Protein AF-A0A929B5P5-F1 (afdb_monomer_lite)

pLDDT: mean 80.76, std 14.56, range [34.12, 96.75]

Secondary structure (DSSP, 8-state):
----EE--SSSEEEEEES--SEEEES-EEEE-TT-EEEEEE--TT-EEE-HHHHHTTSSTT-EEE-----EEEES-EEEE-STT--SEEE-SS-HHHHHHHHHHTEEEES-EEE-SSS--EESSSSTTSEE-HHHHHHHH--BS-EE----EEEGGGTEEEEPTT-TTGGGGGGS---B--HHHHHHHHHHHHHHHHHHHHHT---

Radius of gyration: 18.6 Å; chains: 1; bounding box: 49×48×46 Å

Structure (mmCIF, N/CA/C/O backbone):
data_AF-A0A929B5P5-F1
#
_entry.id   AF-A0A929B5P5-F1
#
loop_
_atom_site.group_PDB
_atom_site.id
_atom_site.type_symbol
_atom_site.label_atom_id
_atom_site.label_alt_id
_atom_site.label_comp_id
_atom_site.label_asym_id
_atom_site.label_entity_id
_atom_site.label_seq_id
_atom_site.pdbx_PDB_ins_code
_atom_site.Cartn_x
_atom_site.Cartn_y
_atom_site.Cartn_z
_atom_site.occupancy
_atom_site.B_iso_or_equiv
_atom_site.auth_seq_id
_atom_site.auth_comp_id
_atom_site.auth_asym_id
_atom_site.auth_atom_id
_atom_site.pdbx_PDB_model_num
ATOM 1 N N . MET A 1 1 ? -13.491 0.920 -16.012 1.00 34.12 1 MET A N 1
ATOM 2 C CA . MET A 1 1 ? -12.912 0.963 -14.650 1.00 34.12 1 MET A CA 1
ATOM 3 C C . MET A 1 1 ? -11.745 1.950 -14.664 1.00 34.12 1 MET A C 1
ATOM 5 O O . MET A 1 1 ? -10.861 1.790 -15.501 1.00 34.12 1 MET A O 1
ATOM 9 N N . ARG A 1 2 ? -11.790 3.035 -13.875 1.00 36.53 2 ARG A N 1
ATOM 10 C CA . ARG A 1 2 ? -10.756 4.089 -13.899 1.00 36.53 2 ARG A CA 1
ATOM 11 C C . ARG A 1 2 ? -9.563 3.652 -13.046 1.00 36.53 2 ARG A C 1
ATOM 13 O O . ARG A 1 2 ? -9.705 3.405 -11.861 1.00 36.53 2 ARG A O 1
ATOM 20 N N . LYS A 1 3 ? -8.402 3.550 -13.683 1.00 44.72 3 LYS A N 1
ATOM 21 C CA . LYS A 1 3 ? -7.105 3.242 -13.075 1.00 44.72 3 LYS A CA 1
ATOM 22 C C . LYS A 1 3 ? -6.492 4.523 -12.499 1.00 44.72 3 LYS A C 1
ATOM 24 O O . LYS A 1 3 ? -6.315 5.472 -13.270 1.00 44.72 3 LYS A O 1
ATOM 29 N N . ALA A 1 4 ? -6.151 4.553 -11.213 1.00 49.25 4 ALA A N 1
ATOM 30 C CA . ALA A 1 4 ? -5.618 5.737 -10.531 1.00 49.25 4 ALA A CA 1
ATOM 31 C C . ALA A 1 4 ? -4.119 5.601 -10.203 1.00 49.25 4 ALA A C 1
ATOM 33 O O . ALA A 1 4 ? -3.590 4.497 -10.081 1.00 49.25 4 ALA A O 1
ATOM 34 N N . LEU A 1 5 ? -3.436 6.742 -10.110 1.00 51.97 5 LEU A N 1
ATOM 35 C CA . LEU A 1 5 ? -2.041 6.872 -9.689 1.00 51.97 5 LEU A CA 1
ATOM 36 C C . LEU A 1 5 ? -1.992 8.026 -8.685 1.00 51.97 5 LEU A C 1
ATOM 38 O O . LEU A 1 5 ? -2.507 9.102 -8.989 1.00 51.97 5 LEU A O 1
ATOM 42 N N . LEU A 1 6 ? -1.432 7.779 -7.503 1.00 55.47 6 LEU A N 1
ATOM 43 C CA . LEU A 1 6 ? -1.384 8.736 -6.398 1.00 55.47 6 LEU A CA 1
ATOM 44 C C . LEU A 1 6 ? 0.082 9.044 -6.091 1.00 55.47 6 LEU A C 1
ATOM 46 O O . LEU A 1 6 ? 0.851 8.134 -5.784 1.00 55.47 6 LEU A O 1
ATOM 50 N N . ALA A 1 7 ? 0.460 10.313 -6.221 1.00 49.12 7 ALA A N 1
ATOM 51 C CA . ALA A 1 7 ? 1.774 10.820 -5.852 1.00 49.12 7 ALA A CA 1
ATOM 52 C C . ALA A 1 7 ? 1.597 12.243 -5.304 1.00 49.12 7 ALA A C 1
ATOM 54 O O . ALA A 1 7 ? 1.013 13.093 -5.979 1.00 49.12 7 ALA A O 1
ATOM 55 N N . ASP A 1 8 ? 2.065 12.470 -4.080 1.00 46.03 8 ASP A N 1
ATOM 56 C CA . ASP A 1 8 ? 2.010 13.749 -3.365 1.00 46.03 8 ASP A CA 1
ATOM 57 C C . ASP A 1 8 ? 3.432 14.099 -2.885 1.00 46.03 8 ASP A C 1
ATOM 59 O O . ASP A 1 8 ? 4.260 13.210 -2.679 1.00 46.03 8 ASP A O 1
ATOM 63 N N . ASP A 1 9 ? 3.745 15.387 -2.753 1.00 48.31 9 ASP A N 1
ATOM 64 C CA . ASP A 1 9 ? 5.047 15.884 -2.283 1.00 48.31 9 ASP A CA 1
ATOM 65 C C . ASP A 1 9 ? 5.133 16.042 -0.758 1.00 48.31 9 ASP A C 1
ATOM 67 O O . ASP A 1 9 ? 6.192 16.372 -0.220 1.00 48.31 9 ASP A O 1
ATOM 71 N N . ARG A 1 10 ? 4.047 15.734 -0.049 1.00 55.12 10 ARG A N 1
ATOM 72 C CA . ARG A 1 10 ? 4.020 15.581 1.410 1.00 55.12 10 ARG A CA 1
ATOM 73 C C . ARG A 1 10 ? 4.825 14.354 1.837 1.00 55.12 10 ARG A C 1
ATOM 75 O O . ARG A 1 10 ? 5.022 13.447 1.041 1.00 55.12 10 ARG A O 1
ATOM 82 N N . GLU A 1 11 ? 5.200 14.273 3.120 1.00 64.38 11 GLU A N 1
ATOM 83 C CA . GLU A 1 11 ? 5.938 13.147 3.749 1.00 64.38 11 GLU A CA 1
ATOM 84 C C . GLU A 1 11 ? 5.397 11.724 3.438 1.00 64.38 11 GLU A C 1
ATOM 86 O O . GLU A 1 11 ? 6.033 10.723 3.774 1.00 64.38 11 GLU A O 1
ATOM 91 N N . VAL A 1 12 ? 4.218 11.610 2.815 1.00 70.44 12 VAL A N 1
ATOM 92 C CA . VAL A 1 12 ? 3.541 10.376 2.418 1.00 70.44 12 VAL A CA 1
ATOM 93 C C . VAL A 1 12 ? 2.789 10.534 1.094 1.00 70.44 12 VAL A C 1
ATOM 95 O O . VAL A 1 12 ? 2.191 11.574 0.836 1.00 70.44 12 VAL A O 1
ATOM 98 N N . ASN A 1 13 ? 2.738 9.462 0.297 1.00 82.62 13 ASN A N 1
ATOM 99 C CA . ASN A 1 13 ? 2.040 9.442 -0.997 1.00 82.62 13 ASN A CA 1
ATOM 100 C C . ASN A 1 13 ? 0.554 9.057 -0.899 1.00 82.62 13 ASN A C 1
ATOM 102 O O . ASN A 1 13 ? -0.266 9.560 -1.664 1.00 82.62 13 ASN A O 1
ATOM 106 N N . PHE A 1 14 ? 0.186 8.181 0.040 1.00 87.19 14 PHE A N 1
ATOM 107 C CA . PHE A 1 14 ? -1.206 7.862 0.356 1.00 87.19 14 PHE A CA 1
ATOM 108 C C . PHE A 1 14 ? -1.468 7.917 1.864 1.00 87.19 14 PHE A C 1
ATOM 110 O O . PHE A 1 14 ? -0.975 7.088 2.628 1.00 87.19 14 PHE A O 1
ATOM 117 N N . LEU A 1 15 ? -2.259 8.898 2.297 1.00 85.75 15 LEU A N 1
ATOM 118 C CA . LEU A 1 15 ? -2.603 9.115 3.699 1.00 85.75 15 LEU A CA 1
ATOM 119 C C . LEU A 1 15 ? -4.044 8.684 3.977 1.00 85.75 15 LEU A C 1
ATOM 121 O O . LEU A 1 15 ? -4.982 9.232 3.402 1.00 85.75 15 LEU A O 1
ATOM 125 N N . VAL A 1 16 ? -4.223 7.773 4.930 1.00 85.88 16 VAL A N 1
ATOM 126 C CA . VAL A 1 16 ? -5.535 7.402 5.466 1.00 85.88 16 VAL A CA 1
ATOM 127 C C . VAL A 1 16 ? -5.627 7.906 6.901 1.00 85.88 16 VAL A C 1
ATOM 129 O O . VAL A 1 16 ? -4.936 7.408 7.791 1.00 85.88 16 VAL A O 1
ATOM 132 N N . ASN A 1 17 ? -6.471 8.912 7.125 1.00 84.00 17 ASN A N 1
ATOM 133 C CA . ASN A 1 17 ? -6.587 9.609 8.404 1.00 84.00 17 ASN A CA 1
ATOM 134 C C . ASN A 1 17 ? -8.048 9.641 8.867 1.00 84.00 17 ASN A C 1
ATOM 136 O O . ASN A 1 17 ? -8.870 10.281 8.216 1.00 84.00 17 ASN A O 1
ATOM 140 N N . ASN A 1 18 ? -8.358 8.983 9.990 1.00 76.00 18 ASN A N 1
ATOM 141 C CA . ASN A 1 18 ? -9.716 8.906 10.569 1.00 76.00 18 ASN A CA 1
ATOM 142 C C . ASN A 1 18 ? -10.778 8.536 9.538 1.00 76.00 18 ASN A C 1
ATOM 144 O O . ASN A 1 18 ? -11.760 9.251 9.349 1.00 76.00 18 ASN A O 1
ATOM 148 N N . ALA A 1 19 ? -10.528 7.453 8.815 1.00 79.25 19 ALA A N 1
ATOM 149 C CA . ALA A 1 19 ? -11.378 7.041 7.720 1.00 79.25 19 ALA A CA 1
ATOM 150 C C . ALA A 1 19 ? -11.834 5.596 7.919 1.00 79.25 19 ALA A C 1
ATOM 152 O O . ALA A 1 19 ? -11.099 4.757 8.440 1.00 79.25 19 ALA A O 1
ATOM 153 N N . THR A 1 20 ? -13.055 5.316 7.479 1.00 84.00 20 THR A N 1
ATOM 154 C CA . THR A 1 20 ? -13.665 3.987 7.474 1.00 84.00 20 THR A CA 1
ATOM 155 C C . THR A 1 20 ? -14.222 3.696 6.084 1.00 84.00 20 THR A C 1
ATOM 157 O O . THR A 1 20 ? -14.494 4.625 5.323 1.00 84.00 20 THR A O 1
ATOM 160 N N . ASN A 1 21 ? -14.396 2.417 5.757 1.00 85.19 21 ASN A N 1
ATOM 161 C CA . ASN A 1 21 ? -14.870 1.929 4.459 1.00 85.19 21 ASN A CA 1
ATOM 162 C C . ASN A 1 21 ? -13.990 2.374 3.280 1.00 85.19 21 ASN A C 1
ATOM 164 O O . ASN A 1 21 ? -14.481 2.803 2.236 1.00 85.19 21 ASN A O 1
ATOM 168 N N . ILE A 1 22 ? -12.673 2.267 3.447 1.00 91.50 22 ILE A N 1
ATOM 169 C CA . ILE A 1 22 ? -11.700 2.624 2.416 1.00 91.50 22 ILE A CA 1
ATOM 170 C C . ILE A 1 22 ? -11.456 1.428 1.503 1.00 91.50 22 ILE A C 1
ATOM 172 O O . ILE A 1 22 ? -11.071 0.359 1.966 1.00 91.50 22 ILE A O 1
ATOM 176 N N . LEU A 1 23 ? -11.622 1.623 0.197 1.00 92.88 23 LEU A N 1
ATOM 177 C CA . LEU A 1 23 ? -11.196 0.680 -0.833 1.00 92.88 23 LEU A CA 1
ATOM 178 C C . LEU A 1 23 ? -10.146 1.358 -1.711 1.00 92.88 23 LEU A C 1
ATOM 180 O O . LEU A 1 23 ? -10.445 2.326 -2.408 1.00 92.88 23 LEU A O 1
ATOM 184 N N . LEU A 1 24 ? -8.927 0.828 -1.694 1.00 92.75 24 LEU A N 1
ATOM 185 C CA . LEU A 1 24 ? -7.893 1.174 -2.661 1.00 92.75 24 LEU A CA 1
ATOM 186 C C . LEU A 1 24 ? -7.715 -0.009 -3.604 1.00 92.75 24 LEU A C 1
ATOM 188 O O . LEU A 1 24 ? -7.317 -1.095 -3.174 1.00 92.75 24 LEU A O 1
ATOM 192 N N . GLU A 1 25 ? -7.994 0.194 -4.887 1.00 93.06 25 GLU A N 1
ATOM 193 C CA . GLU A 1 25 ? -7.871 -0.870 -5.873 1.00 93.06 25 GLU A CA 1
ATOM 194 C C . GLU A 1 25 ? -7.201 -0.437 -7.173 1.00 93.06 25 GLU A C 1
ATOM 196 O O . GLU A 1 25 ? -7.312 0.713 -7.607 1.00 93.06 25 GLU A O 1
ATOM 201 N N . ASN A 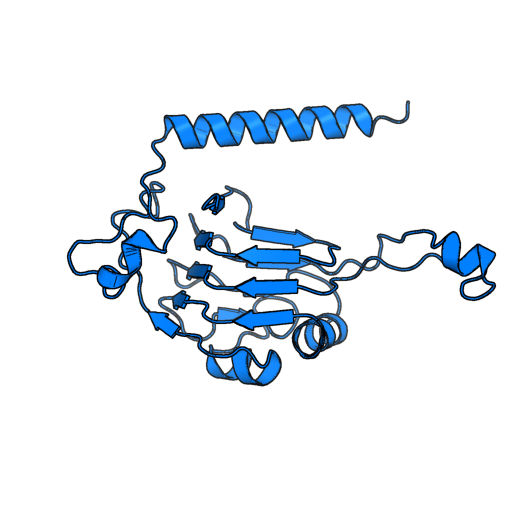1 26 ? -6.513 -1.388 -7.811 1.00 90.69 26 ASN A N 1
ATOM 202 C CA . ASN A 1 26 ? -5.898 -1.236 -9.134 1.00 90.69 26 ASN A CA 1
ATOM 203 C C . ASN A 1 26 ? -5.021 0.023 -9.259 1.00 90.69 26 ASN A C 1
ATOM 205 O O . ASN A 1 26 ? -5.019 0.701 -10.295 1.00 90.69 26 ASN A O 1
ATOM 209 N N . SER A 1 27 ? -4.304 0.342 -8.182 1.00 90.38 27 SER A N 1
ATOM 210 C CA . SER A 1 27 ? -3.521 1.565 -8.038 1.00 90.38 27 SER A CA 1
ATOM 211 C C . SER A 1 27 ? -2.024 1.270 -7.945 1.00 90.38 27 SER A C 1
ATOM 213 O O . SER A 1 27 ? -1.614 0.199 -7.498 1.00 90.38 27 SER A O 1
ATOM 215 N N . ILE A 1 28 ? -1.201 2.230 -8.369 1.00 90.50 28 ILE A N 1
ATOM 216 C CA . ILE A 1 28 ? 0.217 2.283 -7.999 1.00 90.50 28 ILE A CA 1
ATOM 217 C C . ILE A 1 28 ? 0.343 3.338 -6.903 1.00 90.50 28 ILE A C 1
ATOM 219 O O . ILE A 1 28 ? -0.093 4.474 -7.097 1.00 90.50 28 ILE A O 1
ATOM 223 N N . VAL A 1 29 ? 0.938 2.955 -5.777 1.00 91.00 29 VAL A N 1
ATOM 224 C CA . VAL A 1 29 ? 1.351 3.869 -4.710 1.00 91.00 29 VAL A CA 1
ATOM 225 C C . VAL A 1 29 ? 2.862 3.768 -4.608 1.00 91.00 29 VAL A C 1
ATOM 227 O O . VAL A 1 29 ? 3.385 2.707 -4.277 1.00 91.00 29 VAL A O 1
ATOM 230 N N . HIS A 1 30 ? 3.567 4.847 -4.929 1.00 87.56 30 HIS A N 1
ATOM 231 C CA . HIS A 1 30 ? 5.024 4.845 -4.951 1.00 87.56 30 HIS A CA 1
ATOM 232 C C . HIS A 1 30 ? 5.573 5.946 -4.054 1.00 87.56 30 HIS A C 1
ATOM 234 O O . HIS A 1 30 ? 5.273 7.113 -4.274 1.00 87.56 30 HIS A O 1
ATOM 240 N N . GLY A 1 31 ? 6.424 5.576 -3.101 1.00 76.62 31 GLY A N 1
ATOM 241 C CA . GLY A 1 31 ? 7.243 6.491 -2.316 1.00 76.62 31 GLY A CA 1
ATOM 242 C C . GLY A 1 31 ? 8.176 7.321 -3.199 1.00 76.62 31 GLY A C 1
ATOM 243 O O . GLY A 1 31 ? 9.278 6.865 -3.496 1.00 76.62 31 GLY A O 1
ATOM 244 N N . VAL A 1 32 ? 7.786 8.517 -3.647 1.00 71.50 32 VAL A N 1
ATOM 245 C CA . VAL A 1 32 ? 8.702 9.434 -4.360 1.00 71.50 32 VAL A CA 1
ATOM 246 C C . VAL A 1 32 ? 9.484 10.282 -3.341 1.00 71.50 32 VAL A C 1
ATOM 248 O O . VAL A 1 32 ? 8.967 10.590 -2.271 1.00 71.50 32 VAL A O 1
ATOM 251 N N . ASN A 1 33 ? 10.737 10.639 -3.643 1.00 72.06 33 ASN A N 1
ATOM 252 C CA . ASN A 1 33 ? 11.554 11.590 -2.863 1.00 72.06 33 ASN A CA 1
ATOM 253 C C . ASN A 1 33 ? 11.793 11.245 -1.377 1.00 72.06 33 ASN A C 1
ATOM 255 O O . ASN A 1 33 ? 11.920 12.140 -0.550 1.00 72.06 33 ASN A O 1
ATOM 259 N N . GLY A 1 34 ? 11.880 9.961 -1.015 1.00 73.69 34 GLY A N 1
ATOM 260 C CA . GLY A 1 34 ? 12.155 9.557 0.375 1.00 73.69 34 GLY A CA 1
ATOM 261 C C . GLY A 1 34 ? 10.918 9.482 1.279 1.00 73.69 34 GLY A C 1
ATOM 262 O O . GLY A 1 34 ? 11.034 9.055 2.423 1.00 73.69 34 GLY A O 1
ATOM 263 N N . ASN A 1 35 ? 9.730 9.789 0.750 1.00 82.38 35 ASN A N 1
ATOM 264 C CA . ASN A 1 35 ? 8.458 9.714 1.471 1.00 82.38 35 ASN A CA 1
ATOM 265 C C . ASN A 1 35 ? 7.943 8.276 1.596 1.00 82.38 35 ASN A C 1
ATOM 267 O O . ASN A 1 35 ? 8.159 7.457 0.698 1.00 82.38 35 ASN A O 1
ATOM 271 N N . ASP A 1 36 ? 7.217 7.970 2.671 1.00 87.88 36 ASP A N 1
ATOM 272 C CA . ASP A 1 36 ? 6.595 6.653 2.826 1.00 87.88 36 ASP A CA 1
ATOM 273 C C . ASP A 1 36 ? 5.477 6.461 1.783 1.00 87.88 36 ASP A C 1
ATOM 275 O O . ASP A 1 36 ? 4.870 7.420 1.283 1.00 87.88 36 ASP A O 1
ATOM 279 N N . SER A 1 37 ? 5.195 5.208 1.424 1.00 91.00 37 SER A N 1
ATOM 280 C CA . SER A 1 37 ? 4.199 4.931 0.379 1.00 91.00 37 SER A CA 1
ATOM 281 C C . SER A 1 37 ? 2.788 5.139 0.927 1.00 91.00 37 SER A C 1
ATOM 283 O O . SER A 1 37 ? 2.024 5.937 0.387 1.00 91.00 37 SER A O 1
ATOM 285 N N . VAL A 1 38 ? 2.464 4.478 2.040 1.00 91.62 38 VAL A N 1
ATOM 286 C CA . VAL A 1 38 ? 1.165 4.573 2.714 1.00 91.62 38 VAL A CA 1
ATOM 287 C C . VAL A 1 38 ? 1.362 4.904 4.189 1.00 91.62 38 VAL A C 1
ATOM 289 O O . VAL A 1 38 ? 2.164 4.262 4.870 1.00 91.62 38 VAL A O 1
ATOM 292 N N . GLN A 1 39 ? 0.575 5.849 4.705 1.00 89.44 39 GLN A N 1
ATOM 293 C CA . GLN A 1 39 ? 0.480 6.111 6.138 1.00 89.44 39 GLN A CA 1
ATOM 294 C C . GLN A 1 39 ? -0.945 5.964 6.652 1.00 89.44 39 GLN A C 1
ATOM 296 O O . GLN A 1 39 ? -1.897 6.512 6.094 1.00 89.44 39 GLN A O 1
ATOM 301 N N . PHE A 1 40 ? -1.058 5.263 7.775 1.00 87.44 40 PHE A N 1
ATOM 302 C CA . PHE A 1 40 ? -2.279 5.158 8.560 1.00 87.44 40 PHE A CA 1
ATOM 303 C C . PHE A 1 40 ? -2.189 6.072 9.784 1.00 87.44 40 PHE A C 1
ATOM 305 O O . PHE A 1 40 ? -1.213 6.039 10.535 1.00 87.44 40 PHE A O 1
ATOM 312 N N . VAL A 1 41 ? -3.208 6.900 9.994 1.00 82.12 41 VAL A N 1
ATOM 313 C CA . VAL A 1 41 ? -3.266 7.866 11.097 1.00 82.12 41 VAL A CA 1
ATOM 314 C C . VAL A 1 41 ? -4.594 7.697 11.836 1.00 82.12 41 VAL A C 1
ATOM 316 O O . VAL A 1 41 ? -5.608 8.264 11.423 1.00 82.12 41 VAL A O 1
ATOM 319 N N . PRO A 1 42 ? -4.626 6.893 12.911 1.00 69.88 42 PRO A N 1
ATOM 320 C CA . PRO A 1 42 ? -5.753 6.863 13.829 1.00 69.88 42 PRO A CA 1
ATOM 321 C C . PRO A 1 42 ? -5.666 8.068 14.777 1.00 69.88 42 PRO A C 1
ATOM 323 O O . PRO A 1 42 ? -4.693 8.227 15.513 1.00 69.88 42 PRO A O 1
ATOM 326 N N . ASN A 1 43 ? -6.689 8.915 14.800 1.00 65.19 43 ASN A N 1
ATOM 327 C CA . ASN A 1 43 ? -6.798 10.044 15.714 1.00 65.19 43 ASN A CA 1
ATOM 328 C C . ASN A 1 43 ? -8.036 9.891 16.597 1.00 65.19 43 ASN A C 1
ATOM 330 O O . ASN A 1 43 ? -9.165 9.808 16.127 1.00 65.19 43 ASN A O 1
ATOM 334 N N . LYS A 1 44 ? -7.816 9.927 17.909 1.00 60.56 44 LYS A N 1
ATOM 335 C CA . LYS A 1 44 ? -8.888 9.868 18.904 1.00 60.56 44 LYS A CA 1
ATOM 336 C C . LYS A 1 44 ? -9.674 11.176 19.036 1.00 60.56 44 LYS A C 1
ATOM 338 O O . LYS A 1 44 ? -10.735 11.167 19.646 1.00 60.56 44 LYS A O 1
ATOM 343 N N . SER A 1 45 ? -9.158 12.302 18.531 1.00 53.75 45 SER A N 1
ATOM 344 C CA . SER A 1 45 ? -9.737 13.623 18.813 1.00 53.75 45 SER A CA 1
ATOM 345 C C . SER A 1 45 ? -10.919 14.004 17.922 1.00 53.75 45 SER A C 1
ATOM 347 O O . SER A 1 45 ? -11.684 14.897 18.285 1.00 53.75 45 SER A O 1
ATOM 349 N N . ARG A 1 46 ? -11.106 13.340 16.774 1.00 55.81 46 ARG A N 1
ATOM 350 C CA . ARG A 1 46 ? -12.287 13.557 15.929 1.00 55.81 46 ARG A CA 1
ATOM 351 C C . ARG A 1 46 ? -13.371 12.584 16.349 1.00 55.81 46 ARG A C 1
ATOM 353 O O . ARG A 1 46 ? -13.137 11.385 16.404 1.00 55.81 46 ARG A O 1
ATOM 360 N N . THR A 1 47 ? -14.551 13.109 16.635 1.00 59.34 47 THR A N 1
ATOM 361 C CA . THR A 1 47 ? -15.722 12.322 17.018 1.00 59.34 47 THR A CA 1
ATOM 362 C C . THR A 1 47 ? -16.911 12.726 16.154 1.00 59.34 47 THR A C 1
ATOM 364 O O . THR A 1 47 ? -16.960 13.860 15.675 1.00 59.34 47 THR A O 1
ATOM 367 N N . PHE A 1 48 ? -17.860 11.818 15.943 1.00 65.06 48 PHE A N 1
ATOM 368 C CA . PHE A 1 48 ? -19.166 12.133 15.369 1.00 65.06 48 PHE A CA 1
ATOM 369 C C . PHE A 1 48 ? -20.269 11.898 16.404 1.00 65.06 48 PHE A C 1
ATOM 371 O O . PHE A 1 48 ? -20.107 11.107 17.333 1.00 65.06 48 PHE 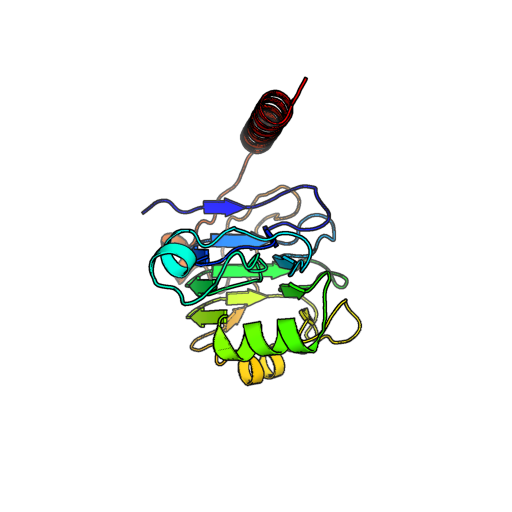A O 1
ATOM 378 N N . SER A 1 49 ? -21.376 12.623 16.258 1.00 63.34 49 SER A N 1
ATOM 379 C CA . SER A 1 49 ? -22.603 12.367 17.012 1.00 63.34 49 SER A CA 1
ATOM 380 C C . SER A 1 49 ? -23.416 11.338 16.234 1.00 63.34 49 SER A C 1
ATOM 382 O O . SER A 1 49 ? -23.812 11.588 15.092 1.00 63.34 49 SER A O 1
ATOM 384 N N . ASP A 1 50 ? -23.618 10.169 16.834 1.00 67.56 50 ASP A N 1
ATOM 385 C CA . ASP A 1 50 ? -24.487 9.136 16.286 1.00 67.56 50 ASP A CA 1
ATOM 386 C C . ASP A 1 50 ? -25.942 9.431 16.652 1.00 67.56 50 ASP A C 1
ATOM 388 O O . ASP A 1 50 ? -26.501 8.876 17.597 1.00 67.56 50 ASP A O 1
ATOM 392 N N . LYS A 1 51 ? -26.561 10.333 15.887 1.00 71.44 51 LYS A N 1
ATOM 393 C CA . LYS A 1 51 ? -27.968 10.698 16.089 1.00 71.44 51 LYS A CA 1
ATOM 394 C C . LYS A 1 51 ? -28.912 9.502 15.972 1.00 71.44 51 LYS A C 1
ATOM 396 O O . LYS A 1 51 ? -29.978 9.523 16.573 1.00 71.44 51 LYS A O 1
ATOM 401 N N . LEU A 1 52 ? -28.557 8.480 15.189 1.00 69.94 52 LEU A N 1
ATOM 402 C CA . LEU A 1 52 ? -29.390 7.289 15.055 1.00 69.94 52 LEU A CA 1
ATOM 403 C C . LEU A 1 52 ? -29.323 6.448 16.334 1.00 69.94 52 LEU A C 1
ATOM 405 O O . LEU A 1 52 ? -30.369 6.101 16.869 1.00 69.94 52 LEU A O 1
ATOM 409 N N . GLY A 1 53 ? -28.125 6.198 16.865 1.00 69.88 53 GLY A N 1
ATOM 410 C CA . GLY A 1 53 ? -27.948 5.543 18.163 1.00 69.88 53 GLY A CA 1
ATOM 411 C C . GLY A 1 53 ? -28.556 6.329 19.328 1.00 69.88 53 GLY A C 1
ATOM 412 O O . GLY A 1 53 ? -29.067 5.729 20.266 1.00 69.88 53 GLY A O 1
ATOM 413 N N . GLU A 1 54 ? -28.574 7.662 19.264 1.00 71.69 54 GLU A N 1
ATOM 414 C CA . GLU A 1 54 ? -29.283 8.514 20.231 1.00 71.69 54 GLU A CA 1
ATOM 415 C C . GLU A 1 54 ? -30.806 8.304 20.163 1.00 71.69 54 GLU A C 1
ATOM 417 O O . GLU A 1 54 ? -31.440 8.058 21.185 1.00 71.69 54 GLU A O 1
ATOM 422 N N . ILE A 1 55 ? -31.389 8.305 18.957 1.00 74.75 55 ILE A N 1
ATOM 423 C CA . ILE A 1 55 ? -32.822 8.028 18.737 1.00 74.75 55 ILE A CA 1
ATOM 424 C C . ILE A 1 55 ? -33.205 6.618 19.211 1.00 74.75 55 ILE A C 1
ATOM 426 O O . ILE A 1 55 ? -34.311 6.412 19.709 1.00 74.75 55 ILE A O 1
ATOM 430 N N . LEU A 1 56 ? -32.299 5.651 19.058 1.00 78.06 56 LEU A N 1
ATOM 431 C CA . LEU A 1 56 ? -32.496 4.265 19.483 1.00 78.06 56 LEU A CA 1
ATOM 432 C C . LEU A 1 56 ? -32.186 4.033 20.975 1.00 78.06 56 LEU A C 1
ATOM 434 O O . LEU A 1 56 ? -32.404 2.929 21.469 1.00 78.06 56 LEU A O 1
ATOM 438 N N . GLY A 1 57 ? -31.713 5.051 21.707 1.00 75.56 57 GLY A N 1
ATOM 439 C CA . GLY A 1 57 ? -31.342 4.948 23.125 1.00 75.56 57 GLY A CA 1
ATOM 440 C C . GLY A 1 57 ? -30.061 4.148 23.390 1.00 75.56 57 GLY A C 1
ATOM 441 O O . GLY A 1 57 ? -29.790 3.775 24.528 1.00 75.56 57 GLY A O 1
ATOM 442 N N . GLU A 1 58 ? -29.275 3.867 22.352 1.00 73.31 58 GLU A N 1
ATOM 443 C CA . GLU A 1 58 ? -28.060 3.048 22.414 1.00 73.31 58 GLU A CA 1
ATOM 444 C C . GLU A 1 58 ? -26.829 3.870 22.808 1.00 73.31 58 GLU A C 1
ATOM 446 O O . GLU A 1 58 ? -25.930 3.357 23.470 1.00 73.31 58 GLU A O 1
ATOM 451 N N . ASN A 1 59 ? -26.796 5.150 22.423 1.00 68.12 59 ASN A N 1
ATOM 452 C CA . ASN A 1 59 ? -25.594 5.983 22.489 1.00 68.12 59 ASN A CA 1
ATOM 453 C C . ASN A 1 59 ? -25.840 7.360 23.129 1.00 68.12 59 ASN A C 1
ATOM 455 O O . ASN A 1 59 ? -25.154 8.296 22.747 1.00 68.12 59 ASN A O 1
ATOM 459 N N . ASP A 1 60 ? -26.796 7.491 24.061 1.00 68.62 60 ASP A N 1
ATOM 460 C CA . ASP A 1 60 ? -27.240 8.720 24.770 1.00 68.62 60 ASP A CA 1
ATOM 461 C C . ASP A 1 60 ? -26.234 9.901 24.751 1.00 68.62 60 ASP A C 1
ATOM 463 O O . ASP A 1 60 ? -25.378 10.050 25.627 1.00 68.62 60 ASP A O 1
ATOM 467 N N . GLY A 1 61 ? -26.269 10.707 23.681 1.00 65.56 61 GLY A N 1
ATOM 468 C CA . GLY A 1 61 ? -25.389 11.865 23.477 1.00 65.56 61 GLY A CA 1
ATOM 469 C C . GLY A 1 61 ? -23.874 11.591 23.384 1.00 65.56 61 GLY A C 1
ATOM 470 O O . GLY A 1 61 ? -23.082 12.540 23.357 1.00 65.56 61 GLY A O 1
ATOM 471 N N . GLN A 1 62 ? -23.425 10.334 23.330 1.00 69.62 62 GLN A N 1
ATOM 472 C CA . GLN A 1 62 ? -22.013 9.975 23.242 1.00 69.62 62 GLN A CA 1
ATOM 473 C C . GLN A 1 62 ? -21.406 10.367 21.891 1.00 69.62 62 GLN A C 1
ATOM 475 O O . GLN A 1 62 ? -21.875 10.026 20.806 1.00 69.62 62 GLN A O 1
ATOM 480 N N . LYS A 1 63 ? -20.275 11.068 21.980 1.00 67.38 63 LYS A N 1
ATOM 481 C CA . LYS A 1 63 ? -19.395 11.368 20.852 1.00 67.38 63 LYS A CA 1
ATOM 482 C C . LYS A 1 63 ? -18.566 10.128 20.513 1.00 67.38 63 LYS A C 1
ATOM 484 O O . LYS A 1 63 ? -17.681 9.752 21.280 1.00 67.38 63 LYS A O 1
ATOM 489 N N . ILE A 1 64 ? -18.812 9.524 19.352 1.00 66.00 64 ILE A N 1
ATOM 490 C CA . ILE A 1 64 ? -18.106 8.318 18.901 1.00 66.00 64 ILE A CA 1
ATOM 491 C C . ILE A 1 64 ? -16.804 8.722 18.198 1.00 66.00 64 ILE A C 1
ATOM 493 O O . ILE A 1 64 ? -16.864 9.473 17.222 1.00 66.00 64 ILE A O 1
ATOM 497 N N . PRO A 1 65 ? -15.620 8.264 18.646 1.00 66.12 65 PRO A N 1
ATOM 498 C CA . PRO A 1 65 ? -14.356 8.592 17.994 1.00 66.12 65 PRO A CA 1
ATOM 499 C C . PRO A 1 65 ? -14.282 7.989 16.590 1.00 66.12 65 PRO A C 1
ATOM 501 O O . PRO A 1 65 ? -14.554 6.807 16.381 1.00 66.12 65 PRO A O 1
ATOM 504 N N . ILE A 1 66 ? -13.863 8.801 15.624 1.00 65.38 66 ILE A N 1
ATOM 505 C CA . ILE A 1 66 ? -13.589 8.359 14.260 1.00 65.38 66 ILE A CA 1
ATOM 506 C C . ILE A 1 66 ? -12.193 7.738 14.248 1.00 65.38 66 ILE A C 1
ATOM 508 O O . ILE A 1 66 ? -11.188 8.430 14.110 1.00 65.38 66 ILE A O 1
ATOM 512 N N . VAL A 1 67 ? -12.137 6.420 14.403 1.00 76.31 67 VAL A N 1
ATOM 513 C CA . VAL A 1 67 ? -10.907 5.634 14.251 1.00 76.31 67 VAL A CA 1
ATOM 514 C C . VAL A 1 67 ? -10.737 5.150 12.808 1.00 76.31 67 VAL A C 1
ATOM 516 O O . VAL A 1 67 ? -11.616 5.336 11.965 1.00 76.31 67 VAL A O 1
ATOM 519 N N . LEU A 1 68 ? -9.594 4.523 12.513 1.00 83.00 68 LEU A N 1
ATOM 520 C CA . LEU A 1 68 ? -9.454 3.741 11.286 1.00 83.00 68 LEU A CA 1
ATOM 521 C C . LEU A 1 68 ? -10.456 2.587 11.329 1.00 83.00 68 LEU A C 1
ATOM 523 O O . LEU A 1 68 ? -10.423 1.780 12.254 1.00 83.00 68 LEU A O 1
ATOM 527 N N . GLY A 1 69 ? -11.350 2.544 10.349 1.00 83.69 69 GLY A N 1
ATOM 528 C CA . GLY A 1 69 ? -12.296 1.450 10.168 1.00 83.69 69 GLY A CA 1
ATOM 529 C C . GLY A 1 69 ? -11.955 0.615 8.941 1.00 83.69 69 GLY A C 1
ATOM 530 O O . GLY A 1 69 ? -10.860 0.725 8.386 1.00 83.69 69 GLY A O 1
ATOM 531 N N . LYS A 1 70 ? -12.911 -0.205 8.494 1.00 91.25 70 LYS A N 1
ATOM 532 C CA . LYS A 1 70 ? -12.716 -1.183 7.412 1.00 91.25 70 LYS A CA 1
ATOM 533 C C . LYS A 1 70 ? -11.936 -0.603 6.232 1.00 91.25 70 LYS A C 1
ATOM 535 O O . LYS A 1 70 ? -12.368 0.369 5.615 1.00 91.25 70 LYS A O 1
ATOM 540 N N . THR A 1 71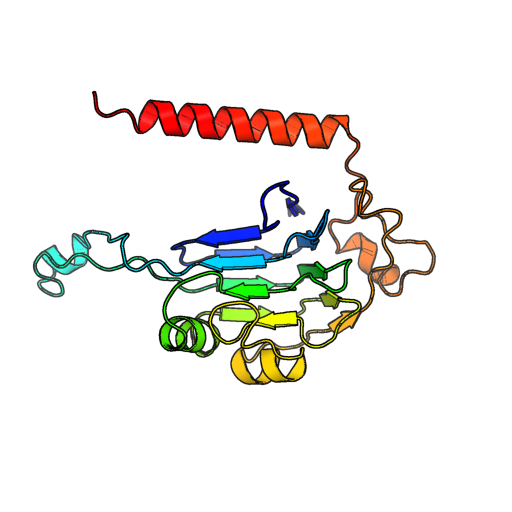 ? -10.794 -1.205 5.923 1.00 94.00 71 THR A N 1
ATOM 541 C CA . THR A 1 71 ? -9.882 -0.773 4.866 1.00 94.00 71 THR A CA 1
ATOM 542 C C . THR A 1 71 ? -9.462 -1.975 4.032 1.00 94.00 71 THR A C 1
ATOM 544 O O . THR A 1 71 ? -9.003 -2.985 4.556 1.00 94.00 71 THR A O 1
ATOM 547 N N . GLN A 1 72 ? -9.612 -1.876 2.716 1.00 95.81 72 GLN A N 1
ATOM 548 C CA . GLN A 1 72 ? -9.360 -2.970 1.786 1.00 95.81 72 GLN A CA 1
ATOM 549 C C . GLN A 1 72 ? -8.422 -2.519 0.678 1.00 95.81 72 GLN A C 1
ATOM 551 O O . GLN A 1 72 ? -8.734 -1.592 -0.072 1.00 95.81 72 GLN A O 1
ATOM 556 N N . PHE A 1 73 ? -7.277 -3.183 0.553 1.00 96.12 73 PHE A N 1
ATOM 557 C CA . PHE A 1 73 ? -6.320 -2.947 -0.526 1.00 96.12 73 PHE A CA 1
ATOM 558 C C . PHE A 1 73 ? -6.346 -4.137 -1.486 1.00 96.12 73 PHE A C 1
ATOM 560 O O . PHE A 1 73 ? -6.089 -5.270 -1.078 1.00 96.12 73 PHE A O 1
ATOM 567 N N . ARG A 1 74 ? -6.675 -3.901 -2.762 1.00 94.94 74 ARG A N 1
ATOM 568 C CA . ARG A 1 74 ? -6.849 -4.966 -3.760 1.00 94.94 74 ARG A CA 1
ATOM 569 C C . ARG A 1 74 ? -6.126 -4.683 -5.072 1.00 94.94 74 ARG A C 1
ATOM 571 O O . ARG A 1 74 ? -6.356 -3.659 -5.707 1.00 94.94 74 ARG A O 1
ATOM 578 N N . ASN A 1 75 ? -5.341 -5.645 -5.552 1.00 93.69 75 ASN A N 1
ATOM 579 C CA . ASN A 1 75 ? -4.645 -5.551 -6.844 1.00 93.69 75 ASN A CA 1
ATOM 580 C C . ASN A 1 75 ? -3.789 -4.274 -6.986 1.00 93.69 75 ASN A C 1
ATOM 582 O O . ASN A 1 75 ? -3.696 -3.704 -8.076 1.00 93.69 75 ASN A O 1
ATOM 586 N N . ASN A 1 76 ? -3.199 -3.791 -5.893 1.00 94.69 76 ASN A N 1
ATOM 587 C CA . ASN A 1 76 ? -2.340 -2.613 -5.925 1.00 94.69 76 ASN A CA 1
ATOM 588 C C . ASN A 1 76 ? -0.880 -2.995 -6.149 1.00 94.69 76 ASN A C 1
ATOM 590 O O . ASN A 1 76 ? -0.474 -4.126 -5.894 1.00 94.69 76 ASN A O 1
ATOM 594 N N . LEU A 1 77 ? -0.087 -2.026 -6.589 1.00 94.81 77 LEU A N 1
ATOM 595 C CA . LEU A 1 77 ? 1.367 -2.077 -6.591 1.00 94.81 77 LEU A CA 1
ATOM 596 C C . LEU A 1 77 ? 1.877 -0.985 -5.641 1.00 94.81 77 LEU A C 1
ATOM 598 O O . LEU A 1 77 ? 1.762 0.199 -5.949 1.00 94.81 77 LEU A O 1
ATOM 602 N N . ILE A 1 78 ? 2.385 -1.381 -4.476 1.00 95.00 78 ILE A N 1
ATOM 603 C CA . ILE A 1 78 ? 2.818 -0.478 -3.401 1.00 95.00 78 ILE A CA 1
ATOM 604 C C . ILE A 1 78 ? 4.336 -0.590 -3.276 1.00 95.00 78 ILE A C 1
ATOM 606 O O . ILE A 1 78 ? 4.867 -1.679 -3.053 1.00 95.00 78 ILE A O 1
ATOM 610 N N . VAL A 1 79 ? 5.038 0.521 -3.486 1.00 93.81 79 VAL A N 1
ATOM 611 C CA . VAL A 1 79 ? 6.474 0.513 -3.782 1.00 93.81 79 VAL A CA 1
ATOM 612 C C . VAL A 1 79 ? 7.208 1.600 -3.013 1.00 93.81 79 VAL A C 1
ATOM 614 O O . VAL A 1 79 ? 6.866 2.773 -3.115 1.00 93.81 79 VAL A O 1
ATOM 617 N N . ALA A 1 80 ? 8.279 1.214 -2.328 1.00 90.12 80 ALA A N 1
ATOM 618 C CA . ALA A 1 80 ? 9.241 2.107 -1.699 1.00 90.12 80 ALA A CA 1
ATOM 619 C C . ALA A 1 80 ? 10.555 2.028 -2.491 1.00 90.12 80 ALA A C 1
ATOM 621 O O . ALA A 1 80 ? 11.144 0.957 -2.614 1.00 90.12 80 ALA A O 1
ATOM 622 N N . GLY A 1 81 ? 10.996 3.141 -3.079 1.00 82.81 81 GLY A N 1
ATOM 623 C CA . GLY A 1 81 ? 12.165 3.175 -3.967 1.00 82.81 81 GLY A CA 1
ATOM 624 C C . GLY A 1 81 ? 13.514 3.236 -3.243 1.00 82.81 81 GLY A C 1
ATOM 625 O O . GLY A 1 81 ? 14.532 2.846 -3.810 1.00 82.81 81 GLY A O 1
ATOM 626 N N . ASN A 1 82 ? 13.526 3.691 -1.988 1.00 82.62 82 ASN A N 1
ATOM 627 C CA . ASN A 1 82 ? 14.725 4.008 -1.214 1.00 82.62 82 ASN A CA 1
ATOM 628 C C . ASN A 1 82 ? 14.753 3.276 0.139 1.00 82.62 82 ASN A C 1
ATOM 630 O O . ASN A 1 82 ? 13.731 2.817 0.644 1.00 82.62 82 ASN A O 1
ATOM 634 N N . ARG A 1 83 ? 15.940 3.198 0.758 1.00 78.12 83 ARG A N 1
ATOM 635 C CA . ARG A 1 83 ? 16.174 2.407 1.985 1.00 78.12 83 ARG A CA 1
ATOM 636 C C . ARG A 1 83 ? 15.475 2.930 3.241 1.00 78.12 83 ARG A C 1
ATOM 638 O O . ARG A 1 83 ? 15.244 2.158 4.160 1.00 78.12 83 ARG A O 1
ATOM 645 N N . GLU A 1 84 ? 15.153 4.216 3.290 1.00 80.69 84 GLU A N 1
ATOM 646 C CA . GLU A 1 84 ? 14.544 4.847 4.470 1.00 80.69 84 GLU A CA 1
ATOM 647 C C . GLU A 1 84 ? 13.008 4.849 4.420 1.00 80.69 84 GLU A C 1
ATOM 649 O O . GLU A 1 84 ? 12.353 5.265 5.377 1.00 80.69 84 GLU A O 1
ATOM 654 N N . GLN A 1 85 ? 12.421 4.384 3.314 1.00 87.75 85 GLN A N 1
ATOM 655 C CA . GLN A 1 85 ? 10.986 4.442 3.055 1.00 87.75 85 GLN A CA 1
ATOM 656 C C . GLN A 1 85 ? 10.263 3.189 3.545 1.00 87.75 85 GLN A C 1
ATOM 658 O O . GLN A 1 85 ? 10.654 2.060 3.240 1.00 87.75 85 GLN A O 1
ATOM 663 N N . ALA A 1 86 ? 9.146 3.396 4.239 1.00 91.00 86 ALA A N 1
ATOM 664 C CA . ALA A 1 86 ? 8.191 2.340 4.528 1.00 91.00 86 ALA A CA 1
ATOM 665 C C . ALA A 1 86 ? 7.203 2.151 3.365 1.00 91.00 86 ALA A C 1
ATOM 667 O O . ALA A 1 86 ? 6.839 3.091 2.647 1.00 91.00 86 ALA A O 1
ATOM 668 N N . LEU A 1 87 ? 6.716 0.921 3.211 1.00 93.88 87 LEU A N 1
ATOM 669 C CA . LEU A 1 87 ? 5.586 0.619 2.338 1.00 93.88 87 LEU A CA 1
ATOM 670 C C . LEU A 1 87 ? 4.279 1.032 2.999 1.00 93.88 87 LEU A C 1
ATOM 672 O O . LEU A 1 87 ? 3.477 1.748 2.406 1.00 93.88 87 LEU A O 1
ATOM 676 N N . ILE A 1 88 ? 4.077 0.600 4.238 1.00 93.50 88 ILE A N 1
ATOM 677 C CA . ILE A 1 88 ? 2.897 0.930 5.028 1.00 93.50 88 ILE A CA 1
ATOM 678 C C . ILE A 1 88 ? 3.367 1.187 6.450 1.00 93.50 88 ILE A C 1
ATOM 680 O O . ILE A 1 88 ? 4.040 0.341 7.035 1.00 93.50 88 ILE A O 1
ATOM 684 N N . VAL A 1 89 ? 3.028 2.343 7.015 1.00 89.38 89 VAL A N 1
ATOM 685 C CA . VAL A 1 89 ? 3.417 2.676 8.388 1.00 89.38 89 VAL A CA 1
ATOM 686 C C . VAL A 1 89 ? 2.306 3.433 9.118 1.00 89.38 89 VAL A C 1
ATOM 688 O O . VAL A 1 89 ? 1.698 4.348 8.559 1.00 89.38 89 VAL A O 1
ATOM 691 N N . PRO A 1 90 ? 2.008 3.095 10.378 1.00 84.56 90 PRO A N 1
ATOM 692 C CA . PRO A 1 90 ? 1.193 3.951 11.222 1.00 84.56 90 PRO A CA 1
ATOM 693 C C . PRO A 1 90 ? 2.018 5.142 11.723 1.00 84.56 90 PRO A C 1
ATOM 695 O O . PRO A 1 90 ? 3.093 4.986 12.310 1.00 84.56 90 PRO A O 1
ATOM 698 N N . LYS A 1 91 ? 1.505 6.356 11.524 1.00 78.44 91 LYS A N 1
ATOM 699 C CA . LYS A 1 91 ? 2.234 7.572 11.910 1.00 78.44 91 LYS A CA 1
ATOM 700 C C . LYS A 1 91 ? 2.022 7.955 13.366 1.00 78.44 91 LYS A C 1
ATOM 702 O O . LYS A 1 91 ? 2.966 8.415 13.991 1.00 78.44 91 LYS A O 1
ATOM 707 N N . THR A 1 92 ? 0.791 7.830 13.872 1.00 70.69 92 THR A N 1
ATOM 708 C CA . THR A 1 92 ? 0.364 8.291 15.207 1.00 70.69 92 THR A CA 1
ATOM 709 C C . THR A 1 92 ? -0.592 7.324 15.899 1.00 70.69 92 THR A C 1
ATOM 711 O O . THR A 1 92 ? -1.018 6.332 15.312 1.00 70.69 92 THR A O 1
ATOM 714 N N . GLY A 1 93 ? -0.889 7.594 17.174 1.00 70.06 93 GLY A N 1
ATOM 715 C CA . GLY A 1 93 ? -1.887 6.868 17.956 1.00 70.06 93 GLY A CA 1
ATOM 716 C C . GLY A 1 93 ? -1.304 5.817 18.898 1.00 70.06 93 GLY A C 1
ATOM 717 O O . GLY A 1 93 ? -0.127 5.842 19.246 1.00 70.06 93 GLY A O 1
ATOM 718 N N . GLU A 1 94 ? -2.162 4.903 19.348 1.00 75.12 94 GLU A N 1
ATOM 719 C CA . GLU A 1 94 ? -1.786 3.842 20.285 1.00 75.12 94 GLU A CA 1
ATOM 720 C C . GLU A 1 94 ? -1.501 2.529 19.544 1.00 75.12 94 GLU A C 1
ATOM 722 O O . GLU A 1 94 ? -2.358 2.083 18.772 1.00 75.12 94 GLU A O 1
ATOM 727 N N . PRO A 1 95 ? -0.367 1.847 19.815 1.00 76.81 95 PRO A N 1
ATOM 728 C CA . PRO A 1 95 ? 0.002 0.607 19.127 1.00 76.81 95 PRO A CA 1
ATOM 729 C C . PRO A 1 95 ? -1.094 -0.461 19.147 1.00 76.81 95 PRO A C 1
ATOM 731 O O . PRO A 1 95 ? -1.328 -1.124 18.143 1.00 76.81 95 PRO A O 1
ATOM 734 N N . LYS A 1 96 ? -1.816 -0.590 20.268 1.00 80.56 96 LYS A N 1
ATOM 735 C CA . LYS A 1 96 ? -2.910 -1.560 20.411 1.00 80.56 96 LYS A CA 1
ATOM 736 C C . LYS A 1 96 ? -4.081 -1.275 19.467 1.00 80.56 96 LYS A C 1
ATOM 738 O O . LYS A 1 96 ? -4.672 -2.210 18.945 1.00 80.56 96 LYS A O 1
ATOM 743 N N . ILE A 1 97 ? -4.408 -0.004 19.230 1.00 79.12 97 ILE A N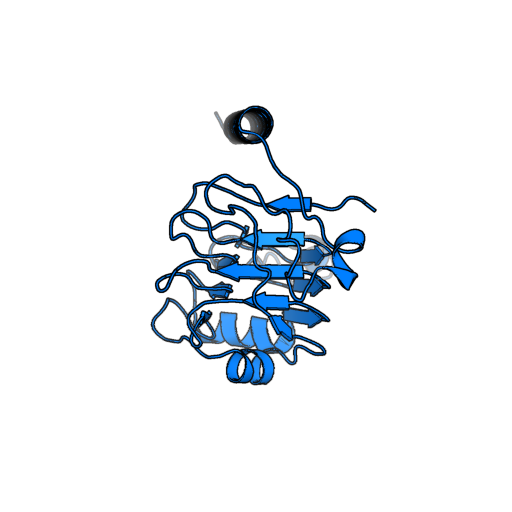 1
ATOM 744 C CA . ILE A 1 97 ? -5.496 0.379 18.317 1.00 79.12 97 ILE A CA 1
ATOM 745 C C . ILE A 1 97 ? -5.116 0.029 16.888 1.00 79.12 97 ILE A C 1
ATOM 747 O O . ILE A 1 97 ? -5.906 -0.584 16.180 1.00 79.12 97 ILE A O 1
ATOM 751 N N . TYR A 1 98 ? -3.899 0.383 16.481 1.00 83.94 98 TYR A N 1
ATOM 752 C CA . TYR A 1 98 ? -3.437 0.071 15.138 1.00 83.94 98 TYR A CA 1
ATOM 753 C C . TYR A 1 98 ? -3.305 -1.437 14.911 1.00 83.94 98 TYR A C 1
ATOM 755 O O . TYR A 1 98 ? -3.729 -1.936 13.875 1.00 83.94 98 TYR A O 1
ATOM 763 N N . ARG A 1 99 ? -2.806 -2.176 15.906 1.00 86.12 99 ARG A N 1
ATOM 764 C CA . ARG A 1 99 ? -2.752 -3.636 15.850 1.00 86.12 99 ARG A CA 1
ATOM 765 C C . ARG A 1 99 ? -4.141 -4.256 15.701 1.00 86.12 99 ARG A C 1
ATOM 767 O O . ARG A 1 99 ? -4.334 -5.065 14.806 1.00 86.12 99 ARG A O 1
ATOM 774 N N . ASN A 1 100 ? -5.119 -3.818 16.496 1.00 87.00 100 ASN A N 1
ATOM 775 C CA . ASN A 1 100 ? -6.505 -4.274 16.354 1.00 87.00 100 ASN A CA 1
ATOM 776 C C . ASN A 1 100 ? -7.075 -3.957 14.963 1.00 87.00 100 ASN A C 1
ATOM 778 O O . ASN A 1 100 ? -7.738 -4.804 14.375 1.00 87.00 100 ASN A O 1
ATOM 782 N N . PHE A 1 101 ? -6.809 -2.754 14.446 1.00 89.00 101 PHE A N 1
ATOM 783 C CA . PHE A 1 101 ? -7.203 -2.360 13.095 1.00 89.00 101 PHE A CA 1
ATOM 784 C C . PHE A 1 101 ? -6.592 -3.297 12.046 1.00 89.00 101 PHE A C 1
ATOM 786 O O . PHE A 1 101 ? -7.314 -3.806 11.194 1.00 89.00 101 PHE A O 1
ATOM 793 N N . LEU A 1 102 ? -5.288 -3.576 12.123 1.00 91.69 102 LEU A N 1
ATOM 794 C CA . LEU A 1 102 ? -4.620 -4.476 11.185 1.00 91.69 102 LEU A CA 1
ATOM 795 C C . LEU A 1 102 ? -5.167 -5.906 11.236 1.00 91.69 102 LEU A C 1
ATOM 797 O O . LEU A 1 102 ? -5.317 -6.526 10.192 1.00 91.69 102 LEU A O 1
ATOM 801 N N . GLU A 1 103 ? -5.473 -6.408 12.432 1.00 92.88 103 GLU A N 1
ATOM 802 C CA . GLU A 1 103 ? -5.953 -7.779 12.641 1.00 92.88 103 GLU A CA 1
ATOM 803 C C . GLU A 1 103 ? -7.434 -7.972 12.259 1.00 92.88 103 GLU A C 1
ATOM 805 O O . GLU A 1 103 ? -7.858 -9.100 12.014 1.00 92.88 103 GLU A O 1
ATOM 810 N N . ARG A 1 104 ? -8.251 -6.907 12.256 1.00 91.88 104 ARG A N 1
ATOM 811 C CA . ARG A 1 104 ? -9.722 -7.024 12.142 1.00 91.88 104 ARG A CA 1
ATOM 812 C C . ARG A 1 104 ? -10.346 -6.236 11.001 1.00 91.88 104 ARG A C 1
ATOM 814 O O . ARG A 1 104 ? -11.335 -6.684 10.426 1.00 91.88 104 ARG A O 1
ATOM 821 N N . ASP A 1 105 ? -9.811 -5.057 10.715 1.00 92.75 105 ASP A N 1
ATOM 822 C CA . ASP A 1 105 ? -10.442 -4.071 9.838 1.00 92.75 105 ASP A CA 1
ATOM 823 C C . ASP A 1 105 ? -9.665 -3.859 8.538 1.00 92.75 105 ASP A C 1
ATOM 825 O O . ASP A 1 105 ? -10.252 -3.456 7.531 1.00 92.75 105 ASP A O 1
ATOM 829 N N . TYR A 1 106 ? -8.365 -4.148 8.527 1.00 94.81 106 TYR A N 1
ATOM 830 C CA . TYR A 1 106 ? -7.562 -4.170 7.314 1.00 94.81 106 TYR A CA 1
ATOM 831 C C . TYR A 1 106 ? -7.681 -5.520 6.598 1.00 94.81 106 TYR A C 1
ATOM 833 O O . TYR A 1 106 ? -7.661 -6.579 7.214 1.00 94.81 106 TYR A O 1
ATOM 841 N N . SER A 1 107 ? -7.752 -5.491 5.268 1.00 95.88 107 SER A N 1
ATOM 842 C CA . SER A 1 107 ? -7.573 -6.687 4.442 1.00 95.88 107 SER A CA 1
ATOM 843 C C . SER A 1 107 ? -6.828 -6.364 3.152 1.00 95.88 107 SER A C 1
ATOM 845 O O . SER A 1 107 ? -7.088 -5.355 2.488 1.00 95.88 107 SER A O 1
ATOM 847 N N . GLY A 1 108 ? -5.907 -7.253 2.786 1.00 96.69 108 GLY A N 1
ATOM 848 C CA . GLY A 1 108 ? -5.153 -7.191 1.542 1.00 96.69 108 GLY A CA 1
ATOM 849 C C . GLY A 1 108 ? -5.451 -8.392 0.646 1.00 96.69 108 GLY A C 1
ATOM 850 O O . GLY A 1 108 ? -5.594 -9.520 1.124 1.00 96.69 108 GLY A O 1
ATOM 851 N N . LEU A 1 109 ? -5.556 -8.161 -0.663 1.00 96.75 109 LEU A N 1
ATOM 852 C CA . LEU A 1 109 ? -5.738 -9.221 -1.653 1.00 96.75 109 LEU A CA 1
ATOM 853 C C . LEU A 1 109 ? -4.989 -8.898 -2.944 1.00 96.75 109 LEU A C 1
ATOM 855 O O . LEU A 1 109 ? -5.232 -7.864 -3.571 1.00 96.75 109 LEU A O 1
ATOM 859 N N . ASN A 1 110 ? -4.167 -9.841 -3.411 1.00 95.38 110 ASN A N 1
ATOM 860 C CA . ASN A 1 110 ? -3.461 -9.758 -4.697 1.00 95.38 110 ASN A CA 1
ATOM 861 C C . ASN A 1 110 ? -2.562 -8.513 -4.848 1.00 95.38 110 ASN A C 1
ATOM 863 O O . ASN A 1 110 ? -2.267 -8.110 -5.980 1.00 95.38 110 ASN A O 1
ATOM 867 N N . ASN A 1 111 ? -2.152 -7.874 -3.749 1.00 95.94 111 ASN A N 1
ATOM 868 C CA . ASN A 1 111 ? -1.260 -6.724 -3.827 1.00 95.94 111 ASN A CA 1
ATOM 869 C C . ASN A 1 111 ? 0.165 -7.172 -4.167 1.00 95.94 111 ASN A C 1
ATOM 871 O O . ASN A 1 111 ? 0.611 -8.275 -3.842 1.00 95.94 111 ASN A O 1
ATOM 875 N N . ILE A 1 112 ? 0.881 -6.300 -4.858 1.00 95.81 112 ILE A N 1
ATOM 876 C CA . ILE A 1 112 ? 2.289 -6.450 -5.178 1.00 95.81 112 ILE A CA 1
ATOM 877 C C . ILE A 1 112 ? 3.039 -5.399 -4.373 1.00 95.81 112 ILE A C 1
ATOM 879 O O . ILE A 1 112 ? 2.728 -4.211 -4.446 1.00 95.81 112 ILE A O 1
ATOM 883 N N . TYR A 1 113 ? 4.028 -5.849 -3.624 1.00 96.56 113 TYR A N 1
ATOM 884 C CA . TYR A 1 113 ? 4.878 -5.026 -2.785 1.00 96.56 113 TYR A CA 1
ATOM 885 C C . TYR A 1 113 ? 6.299 -5.021 -3.330 1.00 96.56 113 TYR A C 1
ATOM 887 O O . TYR A 1 113 ? 6.762 -6.022 -3.885 1.00 96.56 113 TYR A O 1
ATOM 895 N N . TRP A 1 114 ? 7.005 -3.909 -3.157 1.00 95.69 114 TRP A N 1
ATOM 896 C CA . TRP A 1 114 ? 8.439 -3.876 -3.412 1.00 95.69 114 TRP A CA 1
ATOM 897 C C . TRP A 1 114 ? 9.158 -2.803 -2.613 1.00 95.69 114 TRP A C 1
ATOM 899 O O . TRP A 1 114 ? 8.782 -1.634 -2.646 1.00 95.69 114 TRP A O 1
ATOM 909 N N . SER A 1 115 ? 10.251 -3.195 -1.974 1.00 93.94 115 SER A N 1
ATOM 910 C CA . SER A 1 115 ? 11.247 -2.282 -1.435 1.00 93.94 115 SER A CA 1
ATOM 911 C C . SER A 1 115 ? 12.640 -2.900 -1.568 1.00 93.94 115 SER A C 1
ATOM 913 O O . SER A 1 115 ? 12.769 -4.125 -1.508 1.00 93.94 115 SER A O 1
ATOM 915 N N . PRO A 1 116 ? 13.710 -2.095 -1.704 1.00 91.38 116 PRO A N 1
ATOM 916 C CA . PRO A 1 116 ? 15.077 -2.590 -1.562 1.00 91.38 116 PRO A CA 1
ATOM 917 C C . PRO A 1 116 ? 15.410 -3.049 -0.129 1.00 91.38 116 PRO A C 1
ATOM 919 O O . PRO A 1 116 ? 16.524 -3.515 0.110 1.00 91.38 116 PRO A O 1
ATOM 922 N N . GLN A 1 117 ? 14.509 -2.865 0.842 1.00 91.25 117 GLN A N 1
ATOM 923 C CA . GLN A 1 117 ? 14.639 -3.320 2.228 1.00 91.25 117 GLN A CA 1
ATOM 924 C C . GLN A 1 117 ? 13.489 -4.258 2.600 1.00 91.25 117 GLN A C 1
ATOM 926 O O . GLN A 1 117 ? 12.383 -4.132 2.082 1.00 91.25 117 GLN A O 1
ATOM 931 N N . ASN A 1 118 ? 13.737 -5.167 3.543 1.00 88.44 118 ASN A N 1
ATOM 932 C CA . ASN A 1 118 ? 12.727 -6.141 3.960 1.00 88.44 118 ASN A CA 1
ATOM 933 C C . ASN A 1 118 ? 11.824 -5.604 5.080 1.00 88.44 118 ASN A C 1
ATOM 935 O O . ASN A 1 118 ? 10.616 -5.786 5.008 1.00 88.44 118 ASN A O 1
ATOM 939 N N . ASN A 1 119 ? 12.375 -4.901 6.077 1.00 93.06 119 ASN A N 1
ATOM 940 C CA . ASN A 1 119 ? 11.620 -4.405 7.236 1.00 93.06 119 ASN A CA 1
ATOM 941 C C . ASN A 1 119 ? 10.946 -3.060 6.938 1.00 93.06 119 ASN A C 1
ATOM 943 O O . ASN A 1 119 ? 11.457 -2.003 7.309 1.00 93.06 119 ASN A O 1
ATOM 947 N N . VAL A 1 120 ? 9.817 -3.096 6.233 1.00 93.69 120 VAL A N 1
ATOM 948 C CA . VAL A 1 120 ? 9.179 -1.898 5.652 1.00 93.69 120 VAL A CA 1
ATOM 949 C C . VAL A 1 120 ? 7.683 -1.782 5.935 1.00 93.69 120 VAL A C 1
ATOM 951 O O . VAL A 1 120 ? 7.032 -0.871 5.420 1.00 93.69 120 VAL A O 1
ATOM 954 N N . PHE A 1 121 ? 7.149 -2.656 6.787 1.00 94.12 121 PHE A N 1
ATOM 955 C CA . PHE A 1 121 ? 5.772 -2.593 7.260 1.00 94.12 121 PHE A CA 1
ATOM 956 C C . PHE A 1 121 ? 5.734 -2.281 8.752 1.00 94.12 121 PHE A C 1
ATOM 958 O O . PHE A 1 121 ? 6.314 -3.010 9.549 1.00 94.12 121 PHE A O 1
ATOM 965 N N . GLY A 1 122 ? 5.055 -1.215 9.155 1.00 90.31 122 GLY A N 1
ATOM 966 C CA . GLY A 1 122 ? 4.834 -0.925 10.567 1.00 90.31 122 GLY A CA 1
ATOM 967 C C . GLY A 1 122 ? 3.665 -1.744 11.104 1.00 90.31 122 GLY A C 1
ATOM 968 O O . GLY A 1 122 ? 2.602 -1.745 10.497 1.00 90.31 122 GLY A O 1
ATOM 969 N N . ILE A 1 123 ? 3.848 -2.413 12.245 1.00 85.06 123 ILE A N 1
ATOM 970 C CA . ILE A 1 123 ? 2.777 -3.117 12.993 1.00 85.06 123 ILE A CA 1
ATOM 971 C C . ILE A 1 123 ? 2.484 -2.473 14.358 1.00 85.06 123 ILE A C 1
ATOM 973 O O . ILE A 1 123 ? 1.544 -2.845 15.057 1.00 85.06 123 ILE A O 1
ATOM 977 N N . GLY A 1 124 ? 3.289 -1.483 14.734 1.00 76.62 124 GLY A N 1
ATOM 978 C CA . GLY A 1 124 ? 3.105 -0.597 15.878 1.00 76.62 124 GLY A CA 1
ATOM 979 C C . GLY A 1 124 ? 3.444 0.830 15.462 1.00 76.62 124 GLY A C 1
ATOM 980 O O . GLY A 1 124 ? 3.808 1.056 14.317 1.00 76.62 124 GLY A O 1
ATOM 981 N N . PHE A 1 125 ? 3.321 1.796 16.367 1.00 69.62 125 PHE A N 1
ATOM 982 C CA . PHE A 1 125 ? 3.549 3.211 16.055 1.00 69.62 125 PHE A CA 1
ATOM 983 C C . PHE A 1 125 ? 5.010 3.506 15.666 1.00 69.62 125 PHE A C 1
ATOM 98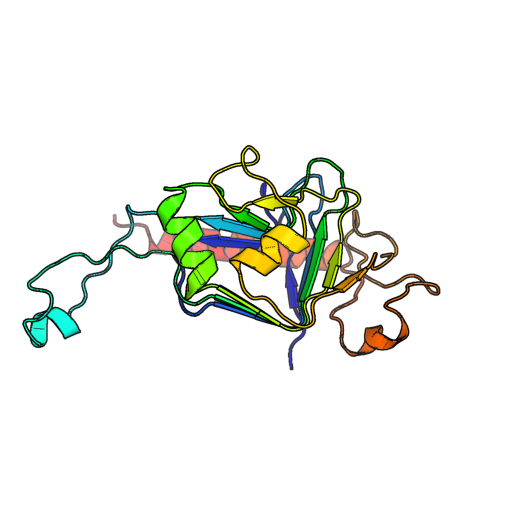5 O O . PHE A 1 125 ? 5.931 3.022 16.321 1.00 69.62 125 PHE A O 1
ATOM 992 N N . GLN A 1 126 ? 5.189 4.365 14.652 1.00 65.00 126 GLN A N 1
ATOM 993 C CA . GLN A 1 126 ? 6.483 4.822 14.123 1.00 65.00 126 GLN A CA 1
ATOM 994 C C . GLN A 1 126 ? 7.378 3.714 13.535 1.00 65.00 126 GLN A C 1
ATOM 996 O O . GLN A 1 126 ? 7.088 2.521 13.584 1.00 65.00 126 GLN A O 1
ATOM 1001 N N . LYS A 1 127 ? 8.521 4.129 12.971 1.00 65.25 127 LYS A N 1
ATOM 1002 C CA . LYS A 1 127 ? 9.543 3.252 12.368 1.00 65.25 127 LYS A CA 1
ATOM 1003 C C . LYS A 1 127 ? 10.322 2.400 13.388 1.00 65.25 127 LYS A C 1
ATOM 1005 O O . LYS A 1 127 ? 11.329 1.795 13.040 1.00 65.25 127 LYS A O 1
ATOM 1010 N N . THR A 1 128 ? 9.879 2.338 14.643 1.00 68.75 128 THR A N 1
ATOM 1011 C CA . THR A 1 128 ? 10.522 1.559 15.715 1.00 68.75 128 THR A CA 1
ATOM 1012 C C . THR A 1 128 ? 10.024 0.114 15.777 1.00 68.75 128 THR A C 1
ATOM 1014 O O . THR A 1 128 ? 10.700 -0.736 16.345 1.00 68.75 128 THR A O 1
ATOM 1017 N N . SER A 1 129 ? 8.863 -0.180 15.179 1.00 79.69 129 SER A N 1
ATOM 1018 C CA . SER A 1 129 ? 8.236 -1.512 15.155 1.00 79.69 129 SER A CA 1
ATOM 1019 C C . SER A 1 129 ? 7.935 -1.955 13.720 1.00 79.69 129 SER A C 1
ATOM 1021 O O . SER A 1 129 ? 6.781 -2.200 13.354 1.00 79.69 129 SER A O 1
ATOM 1023 N N . MET A 1 130 ? 8.987 -2.005 12.898 1.00 90.19 130 MET A N 1
ATOM 1024 C CA . MET A 1 130 ? 8.915 -2.444 11.504 1.00 90.19 130 MET A CA 1
ATOM 1025 C C . MET A 1 130 ? 9.106 -3.959 11.397 1.00 90.19 130 MET A C 1
ATOM 1027 O O . MET A 1 130 ? 9.918 -4.549 12.107 1.00 90.19 130 MET A O 1
ATOM 1031 N N . THR A 1 131 ? 8.383 -4.581 10.477 1.00 93.56 131 THR A N 1
ATOM 1032 C CA . THR A 1 131 ? 8.451 -6.006 10.170 1.00 93.56 131 THR A CA 1
ATOM 1033 C C . THR A 1 131 ? 8.561 -6.226 8.665 1.00 93.56 131 THR A C 1
ATOM 1035 O O . THR A 1 131 ? 8.407 -5.292 7.867 1.00 93.56 131 THR A O 1
ATOM 1038 N N . ASP A 1 132 ? 8.878 -7.458 8.288 1.00 95.25 132 ASP A N 1
ATOM 1039 C CA . ASP A 1 132 ? 8.946 -7.882 6.901 1.00 95.25 132 ASP A CA 1
ATOM 1040 C C . ASP A 1 132 ? 7.568 -8.264 6.347 1.00 95.25 132 ASP A C 1
ATOM 1042 O O . ASP A 1 132 ? 6.545 -8.206 7.031 1.00 95.25 132 ASP A O 1
ATOM 1046 N N . LEU A 1 133 ? 7.527 -8.639 5.069 1.00 95.25 133 LEU A N 1
ATOM 1047 C CA . LEU A 1 133 ? 6.281 -9.034 4.415 1.00 95.25 133 LEU A CA 1
ATOM 1048 C C . LEU A 1 133 ? 5.615 -10.230 5.108 1.00 95.25 133 LEU A C 1
ATOM 1050 O O . LEU A 1 133 ? 4.390 -10.281 5.179 1.00 95.25 133 LEU A O 1
ATOM 1054 N N . LYS A 1 134 ? 6.400 -11.170 5.649 1.00 94.75 134 LYS A N 1
ATOM 1055 C CA . LYS A 1 134 ? 5.844 -12.317 6.365 1.00 94.75 134 LYS A CA 1
ATOM 1056 C C . LYS A 1 134 ? 5.150 -11.847 7.640 1.00 94.75 134 LYS A C 1
ATOM 1058 O O . LYS A 1 134 ? 3.974 -12.150 7.817 1.00 94.75 134 LYS A O 1
ATOM 1063 N N . GLY A 1 135 ? 5.831 -11.066 8.478 1.00 94.81 135 GLY A N 1
ATOM 1064 C CA . GLY A 1 135 ? 5.252 -10.526 9.707 1.00 94.81 135 GLY A CA 1
ATOM 1065 C C . GLY A 1 135 ? 4.038 -9.632 9.450 1.00 94.81 135 GLY A C 1
ATOM 1066 O O . GLY A 1 135 ? 3.058 -9.704 10.186 1.00 94.81 135 GLY A O 1
ATOM 1067 N N . TRP A 1 136 ? 4.045 -8.858 8.361 1.00 95.12 136 TRP A N 1
ATOM 1068 C CA . TRP A 1 136 ? 2.869 -8.111 7.911 1.00 95.12 136 TRP A CA 1
ATOM 1069 C C . TRP A 1 136 ? 1.685 -9.037 7.626 1.00 95.12 136 TRP A C 1
ATOM 1071 O O . TRP A 1 136 ? 0.574 -8.795 8.098 1.00 95.12 136 TRP A O 1
ATOM 1081 N N . THR A 1 137 ? 1.910 -10.117 6.881 1.00 95.56 137 THR A N 1
ATOM 1082 C CA . THR A 1 137 ? 0.840 -11.039 6.472 1.00 95.56 137 THR A CA 1
ATOM 1083 C C . THR A 1 137 ? 0.358 -11.927 7.614 1.00 95.56 137 THR A C 1
ATOM 1085 O O . THR A 1 137 ? -0.828 -12.233 7.673 1.00 95.56 137 THR A O 1
ATOM 1088 N N . ASP A 1 138 ? 1.237 -12.256 8.565 1.00 95.56 138 ASP A N 1
ATOM 1089 C CA . ASP A 1 138 ? 0.882 -12.974 9.792 1.00 95.56 138 ASP A CA 1
ATOM 1090 C C . ASP A 1 138 ? -0.092 -12.147 10.657 1.00 95.56 138 ASP A C 1
ATOM 1092 O O . ASP A 1 138 ? -0.965 -12.712 11.312 1.00 95.56 138 ASP A O 1
ATOM 1096 N N . VAL A 1 139 ? 0.030 -10.812 10.646 1.00 94.31 139 VAL A N 1
ATOM 1097 C CA . VAL A 1 139 ? -0.857 -9.898 11.391 1.00 94.31 139 VAL A CA 1
ATOM 1098 C C . VAL A 1 139 ? -2.134 -9.579 10.614 1.00 94.31 139 VAL A C 1
ATOM 1100 O O . VAL A 1 139 ? -3.219 -9.576 11.186 1.00 94.31 139 VAL A O 1
ATOM 1103 N N . THR A 1 140 ? -2.013 -9.279 9.322 1.00 94.81 140 THR A N 1
ATOM 1104 C CA . THR A 1 140 ? -3.132 -8.776 8.507 1.00 94.81 140 THR A CA 1
ATOM 1105 C C . THR A 1 140 ? -3.984 -9.865 7.866 1.00 94.81 140 THR A C 1
ATOM 1107 O O . THR A 1 140 ? -5.059 -9.574 7.343 1.00 94.81 140 THR A O 1
ATOM 1110 N N . GLY A 1 141 ? -3.496 -11.107 7.824 1.00 94.81 141 GLY A N 1
ATOM 1111 C CA . GLY A 1 141 ? -4.147 -12.192 7.090 1.00 94.81 141 GLY A CA 1
ATOM 1112 C C . GLY A 1 141 ? -4.223 -11.946 5.579 1.00 94.81 141 GLY A C 1
ATOM 1113 O O . GLY A 1 141 ? -5.071 -12.530 4.906 1.00 94.81 141 GLY A O 1
ATOM 1114 N N . GLU A 1 142 ? -3.383 -11.062 5.032 1.00 95.56 142 GLU A N 1
ATOM 1115 C CA . GLU A 1 142 ? -3.362 -10.756 3.603 1.00 95.56 142 GLU A CA 1
ATOM 1116 C C . GLU A 1 142 ? -2.989 -11.988 2.760 1.00 95.56 142 GLU A C 1
ATOM 1118 O O . GLU A 1 142 ? -2.039 -12.714 3.057 1.00 95.56 142 GLU A O 1
ATOM 1123 N N . VAL A 1 143 ? -3.719 -12.198 1.659 1.00 95.25 143 VAL A N 1
ATOM 1124 C CA . VAL A 1 143 ? -3.570 -13.379 0.794 1.00 95.25 143 VAL A CA 1
ATOM 1125 C C . VAL A 1 143 ? -3.200 -13.020 -0.646 1.00 95.25 143 VAL A C 1
ATOM 1127 O O . VAL A 1 143 ? -3.526 -11.948 -1.164 1.00 95.25 143 VAL A O 1
ATOM 1130 N N . ASN A 1 144 ? -2.542 -13.966 -1.327 1.00 95.81 144 ASN A N 1
ATOM 1131 C CA . ASN A 1 144 ? -2.112 -13.864 -2.730 1.00 95.81 144 ASN A CA 1
ATOM 1132 C C . ASN A 1 144 ? -1.207 -12.656 -3.043 1.00 95.81 144 ASN A C 1
ATOM 1134 O O . ASN A 1 144 ? -1.146 -12.200 -4.190 1.00 95.81 144 ASN A O 1
ATOM 1138 N N . TYR A 1 145 ? -0.500 -12.139 -2.041 1.00 95.12 145 TYR A N 1
ATOM 1139 C CA . TYR A 1 145 ? 0.467 -11.065 -2.219 1.00 95.12 145 TYR A CA 1
ATOM 1140 C C . TYR A 1 145 ? 1.698 -11.536 -3.006 1.00 95.12 145 TYR A C 1
ATOM 1142 O O . TYR A 1 145 ? 1.968 -12.734 -3.135 1.00 95.12 145 TYR A O 1
ATOM 1150 N N . ARG A 1 146 ? 2.472 -10.589 -3.543 1.00 95.31 146 ARG A N 1
ATOM 1151 C CA . ARG A 1 146 ? 3.760 -10.868 -4.200 1.00 95.31 146 ARG A CA 1
ATOM 1152 C C . ARG A 1 146 ? 4.789 -9.798 -3.863 1.00 95.31 146 ARG A C 1
ATOM 1154 O O . ARG A 1 146 ? 4.438 -8.628 -3.797 1.00 95.31 146 ARG A O 1
ATOM 1161 N N . TRP A 1 147 ? 6.052 -10.191 -3.732 1.00 96.38 147 TRP A N 1
ATOM 1162 C CA . TRP A 1 147 ? 7.179 -9.266 -3.594 1.00 96.38 147 TRP A CA 1
ATOM 1163 C C . TRP A 1 147 ? 7.957 -9.197 -4.909 1.00 96.38 147 TRP A C 1
ATOM 1165 O O . TRP A 1 147 ? 8.683 -10.134 -5.240 1.00 96.38 147 TRP A O 1
ATOM 1175 N N . ILE A 1 148 ? 7.734 -8.161 -5.720 1.00 95.75 148 ILE A N 1
ATOM 1176 C CA . ILE A 1 148 ? 8.271 -8.092 -7.088 1.00 95.75 148 ILE A CA 1
ATOM 1177 C C . ILE A 1 148 ? 8.678 -6.662 -7.427 1.00 95.75 148 ILE A C 1
ATOM 1179 O O . ILE A 1 148 ? 7.819 -5.784 -7.470 1.00 95.75 148 ILE A O 1
ATOM 1183 N N . ASP A 1 149 ? 9.953 -6.465 -7.775 1.00 95.50 149 ASP A N 1
ATOM 1184 C CA . ASP A 1 149 ? 10.441 -5.202 -8.334 1.00 95.50 149 ASP A CA 1
ATOM 1185 C C . ASP A 1 149 ? 9.705 -4.877 -9.640 1.00 95.50 149 ASP A C 1
ATOM 1187 O O . ASP A 1 149 ? 9.840 -5.615 -10.625 1.00 95.50 149 ASP A O 1
ATOM 1191 N N . PRO A 1 150 ? 8.927 -3.784 -9.696 1.00 94.56 150 PRO A N 1
ATOM 1192 C CA . PRO A 1 150 ? 8.227 -3.418 -10.914 1.00 94.56 150 PRO A CA 1
ATOM 1193 C C . PRO A 1 150 ? 9.167 -2.973 -12.033 1.00 94.56 150 PRO A C 1
ATOM 1195 O O . PRO A 1 150 ? 8.757 -2.990 -13.194 1.00 94.56 150 PRO A O 1
ATOM 1198 N N . GLN A 1 151 ? 10.411 -2.595 -11.731 1.00 95.31 151 GLN A N 1
ATOM 1199 C CA . GLN A 1 151 ? 11.373 -2.080 -12.701 1.00 95.31 151 GLN A CA 1
ATOM 1200 C C . GLN A 1 151 ? 10.771 -0.946 -13.541 1.00 95.31 151 GLN A C 1
ATOM 1202 O O . GLN A 1 151 ? 10.686 -1.027 -14.771 1.00 95.31 151 GLN A O 1
ATOM 1207 N N . PHE A 1 152 ? 10.318 0.109 -12.860 1.00 93.56 152 PHE A N 1
ATOM 1208 C CA . PHE A 1 152 ? 9.842 1.326 -13.516 1.00 93.56 152 PHE A CA 1
ATOM 1209 C C . PHE A 1 152 ? 10.950 1.979 -14.352 1.00 93.56 152 PHE A C 1
ATOM 1211 O O . PHE A 1 152 ? 12.140 1.805 -14.070 1.00 93.56 152 PHE A O 1
ATOM 1218 N N . VAL A 1 153 ? 10.559 2.706 -15.402 1.00 93.56 153 VAL A N 1
ATOM 1219 C CA . VAL A 1 153 ? 11.487 3.446 -16.269 1.00 93.56 153 VAL A CA 1
ATOM 1220 C C . VAL A 1 153 ? 12.210 4.520 -15.464 1.00 93.56 153 VAL A C 1
ATOM 1222 O O . VAL A 1 153 ? 13.437 4.469 -15.394 1.00 93.56 153 VAL A O 1
ATOM 1225 N N . ASP A 1 154 ? 11.457 5.431 -14.843 1.00 89.31 154 ASP A N 1
ATOM 1226 C CA . ASP A 1 154 ? 11.997 6.526 -14.034 1.00 89.31 154 ASP A CA 1
ATOM 1227 C C . ASP A 1 154 ? 10.941 7.057 -13.041 1.00 89.31 154 ASP A C 1
ATOM 1229 O O . ASP A 1 154 ? 10.263 8.058 -13.296 1.00 89.31 154 ASP A O 1
ATOM 1233 N N . PRO A 1 155 ? 10.745 6.373 -11.900 1.00 86.25 155 PRO A N 1
ATOM 1234 C CA . PRO A 1 155 ? 9.686 6.725 -10.959 1.00 86.25 155 PRO A CA 1
ATOM 1235 C C . PRO A 1 155 ? 9.941 8.048 -10.218 1.00 86.25 155 PRO A C 1
ATOM 1237 O O . PRO A 1 155 ? 8.987 8.649 -9.728 1.00 86.25 155 PRO A O 1
ATOM 1240 N N . ASN A 1 156 ? 11.188 8.535 -10.165 1.00 82.38 156 ASN A N 1
ATOM 1241 C CA . ASN A 1 156 ? 11.520 9.828 -9.553 1.00 82.38 156 ASN A CA 1
ATOM 1242 C C . ASN A 1 156 ? 11.007 11.009 -10.391 1.00 82.38 156 ASN A C 1
ATOM 1244 O O . ASN A 1 156 ? 10.691 12.059 -9.840 1.00 82.38 156 ASN A O 1
ATOM 1248 N N . ASN A 1 157 ? 10.857 10.802 -11.701 1.00 82.62 157 ASN A N 1
ATOM 1249 C CA . ASN A 1 157 ? 10.249 11.749 -12.635 1.00 82.62 157 ASN A CA 1
ATOM 1250 C C . ASN A 1 157 ? 8.826 11.327 -13.044 1.00 82.62 157 ASN A C 1
ATOM 1252 O O . ASN A 1 157 ? 8.368 11.627 -14.143 1.00 82.62 157 ASN A O 1
ATOM 1256 N N . TYR A 1 158 ? 8.121 10.603 -12.166 1.00 82.25 158 TYR A N 1
ATOM 1257 C CA . TYR A 1 158 ? 6.738 10.150 -12.365 1.00 82.25 158 TYR A CA 1
ATOM 1258 C C . TYR A 1 158 ? 6.509 9.298 -13.637 1.00 82.25 158 TYR A C 1
ATOM 1260 O O . TYR A 1 158 ? 5.380 9.188 -14.138 1.00 82.25 158 TYR A O 1
ATOM 1268 N N . ASP A 1 159 ? 7.556 8.641 -14.152 1.00 88.44 159 ASP A N 1
ATOM 1269 C CA . ASP A 1 159 ? 7.467 7.667 -15.239 1.00 88.44 159 ASP A CA 1
ATOM 1270 C C . ASP A 1 159 ? 7.346 6.238 -14.699 1.00 88.44 159 ASP A C 1
ATOM 1272 O O . ASP A 1 159 ? 8.313 5.477 -14.583 1.00 88.44 159 ASP A O 1
ATOM 1276 N N . PHE A 1 160 ? 6.102 5.858 -14.407 1.00 90.62 160 PHE A N 1
ATOM 1277 C CA . PHE A 1 160 ? 5.730 4.538 -13.896 1.00 90.62 160 PHE A CA 1
ATOM 1278 C C . PHE A 1 160 ? 5.450 3.520 -15.007 1.00 90.62 160 PHE A C 1
ATOM 1280 O O . PHE A 1 160 ? 4.756 2.523 -14.786 1.00 90.62 160 PHE A O 1
ATOM 1287 N N . ARG A 1 161 ? 5.933 3.753 -16.233 1.00 92.94 161 ARG A N 1
ATOM 1288 C CA . ARG A 1 161 ? 5.937 2.704 -17.262 1.00 92.94 161 ARG A CA 1
ATOM 1289 C C . ARG A 1 161 ? 6.890 1.591 -16.841 1.00 92.94 161 ARG A C 1
ATOM 1291 O O . ARG A 1 161 ? 7.914 1.844 -16.211 1.00 92.94 161 ARG A O 1
ATOM 1298 N N . LEU A 1 162 ? 6.564 0.354 -17.205 1.00 95.06 162 LEU A N 1
ATOM 1299 C CA . LEU A 1 162 ? 7.427 -0.792 -16.925 1.00 95.06 162 LEU A CA 1
ATOM 1300 C C . LEU A 1 162 ? 8.525 -0.892 -17.985 1.00 95.06 162 LEU A C 1
ATOM 1302 O O . LEU A 1 162 ? 8.237 -0.833 -19.190 1.00 95.06 162 LEU A O 1
ATOM 1306 N N . LYS A 1 163 ? 9.769 -1.126 -17.553 1.00 96.25 163 LYS A N 1
ATOM 1307 C CA . LYS A 1 163 ? 10.871 -1.489 -18.455 1.00 96.25 163 LYS A CA 1
ATOM 1308 C C . LYS A 1 163 ? 10.514 -2.743 -19.260 1.00 96.25 163 LYS A C 1
ATOM 1310 O O . LYS A 1 163 ? 9.711 -3.575 -18.836 1.00 96.25 163 LYS A O 1
ATOM 1315 N N . LYS A 1 164 ? 11.119 -2.893 -20.444 1.00 95.25 164 LYS A N 1
ATOM 1316 C CA . LYS A 1 164 ? 10.828 -4.003 -21.376 1.00 95.25 164 LYS A CA 1
ATOM 1317 C C . LYS A 1 164 ? 11.015 -5.383 -20.732 1.00 95.25 164 LYS A C 1
ATOM 1319 O O . LYS A 1 164 ? 10.266 -6.299 -21.043 1.00 95.25 164 LYS A O 1
ATOM 1324 N N . ASN A 1 165 ? 11.994 -5.505 -19.845 1.00 96.06 165 ASN A N 1
ATOM 1325 C CA . ASN A 1 165 ? 12.351 -6.718 -19.116 1.00 96.06 165 ASN A CA 1
ATOM 1326 C C . ASN A 1 165 ? 11.709 -6.819 -17.721 1.00 96.06 165 ASN A C 1
ATOM 1328 O O . ASN A 1 165 ? 12.077 -7.715 -16.967 1.00 96.06 165 ASN A O 1
ATOM 1332 N N . SER A 1 166 ? 10.768 -5.931 -17.379 1.00 96.69 166 SER A N 1
ATOM 1333 C CA . SER A 1 166 ? 10.091 -5.970 -16.083 1.00 96.69 166 SER A CA 1
ATOM 1334 C C . SER A 1 166 ? 9.406 -7.325 -15.859 1.00 96.69 166 SER A C 1
ATOM 1336 O O . SER A 1 166 ? 8.683 -7.798 -16.745 1.00 96.69 166 SER A O 1
ATOM 1338 N N . PRO A 1 167 ? 9.525 -7.924 -14.662 1.00 95.88 167 PRO A N 1
ATOM 1339 C CA . PRO A 1 167 ? 8.798 -9.147 -14.317 1.00 95.88 167 PRO A CA 1
ATOM 1340 C C . PRO A 1 167 ? 7.272 -8.948 -14.301 1.00 95.88 167 PRO A C 1
ATOM 1342 O O . PRO A 1 167 ? 6.517 -9.919 -14.334 1.00 95.88 167 PRO A O 1
ATOM 1345 N N . LEU A 1 168 ? 6.795 -7.699 -14.278 1.00 94.88 168 LEU A N 1
ATOM 1346 C CA . LEU A 1 168 ? 5.374 -7.359 -14.328 1.00 94.88 168 LEU A CA 1
ATOM 1347 C C . LEU A 1 168 ? 4.870 -7.065 -15.746 1.00 94.88 168 LEU A C 1
ATOM 1349 O O . LEU A 1 168 ? 3.690 -6.751 -15.915 1.00 94.88 168 LEU A O 1
ATOM 1353 N N . LYS A 1 169 ? 5.716 -7.189 -16.779 1.00 93.50 169 LYS A N 1
ATOM 1354 C CA . LYS A 1 169 ? 5.362 -6.786 -18.147 1.00 93.50 169 LYS A CA 1
ATOM 1355 C C . LYS A 1 169 ? 4.153 -7.538 -18.706 1.00 93.50 169 LYS A C 1
ATOM 1357 O O . LYS A 1 169 ? 3.298 -6.930 -19.339 1.00 93.50 169 LYS A O 1
ATOM 1362 N N . SER A 1 170 ? 4.011 -8.828 -18.397 1.00 91.06 170 SER A N 1
ATOM 1363 C CA . SER A 1 170 ? 2.848 -9.638 -18.801 1.00 91.06 170 SER A CA 1
ATOM 1364 C C . SER A 1 170 ? 1.519 -9.168 -18.192 1.00 91.06 170 SER A C 1
ATOM 1366 O O . SER A 1 170 ? 0.453 -9.513 -18.695 1.00 91.06 170 SER A O 1
ATOM 1368 N N . ARG A 1 171 ? 1.567 -8.368 -17.119 1.00 86.31 171 ARG A N 1
ATOM 1369 C CA . ARG A 1 171 ? 0.404 -7.828 -16.400 1.00 86.31 171 ARG A CA 1
ATOM 1370 C C . ARG A 1 171 ? 0.222 -6.325 -16.604 1.00 86.31 171 ARG A C 1
ATOM 1372 O O . ARG A 1 171 ? -0.666 -5.744 -15.982 1.00 86.31 171 ARG A O 1
ATOM 1379 N N . GLU A 1 172 ? 1.011 -5.691 -17.470 1.00 87.69 172 GLU A N 1
ATOM 1380 C CA . GLU A 1 172 ? 0.979 -4.240 -17.708 1.00 87.69 172 GLU A CA 1
ATOM 1381 C C . GLU A 1 172 ? -0.434 -3.736 -18.042 1.00 87.69 172 GLU A C 1
ATOM 1383 O O . GLU A 1 172 ? -0.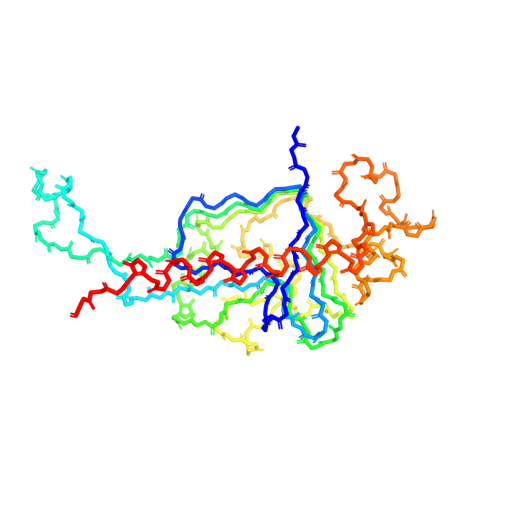892 -2.737 -17.490 1.00 87.69 172 GLU A O 1
ATOM 1388 N N . SER A 1 173 ? -1.190 -4.493 -18.843 1.00 85.19 173 SER A N 1
ATOM 1389 C CA . SER A 1 173 ? -2.578 -4.174 -19.204 1.00 85.19 173 SER A CA 1
ATOM 1390 C C . SER A 1 173 ? -3.543 -4.144 -18.015 1.00 85.19 173 SER A C 1
ATOM 1392 O O . SER A 1 173 ? -4.600 -3.522 -18.115 1.00 85.19 173 SER A O 1
ATOM 1394 N N . SER A 1 174 ? -3.194 -4.744 -16.875 1.00 82.19 174 SER A N 1
ATOM 1395 C CA . SER A 1 174 ? -3.975 -4.700 -15.631 1.00 82.19 174 SER A CA 1
ATOM 1396 C C . SER A 1 174 ? -3.517 -3.604 -14.664 1.00 82.19 174 SER A C 1
ATOM 1398 O O . SER A 1 174 ? -4.292 -3.187 -13.810 1.00 82.19 174 SER A O 1
ATOM 1400 N N . LEU A 1 175 ? -2.315 -3.051 -14.851 1.00 82.50 175 LEU A N 1
ATOM 1401 C CA . LEU A 1 175 ? -1.730 -2.039 -13.970 1.00 82.50 175 LEU A CA 1
ATOM 1402 C C . LEU A 1 175 ? -1.967 -0.610 -14.504 1.00 82.50 175 LEU A C 1
ATOM 1404 O O . LEU A 1 175 ? -2.188 -0.419 -15.704 1.00 82.50 175 LEU A O 1
ATOM 1408 N N . PRO A 1 176 ? -1.967 0.424 -13.644 1.00 82.19 176 PRO A N 1
ATOM 1409 C CA . PRO A 1 176 ? -2.144 1.826 -14.035 1.00 82.19 176 PRO A CA 1
ATOM 1410 C C . PRO A 1 176 ? -0.848 2.493 -14.539 1.00 82.19 176 PRO A C 1
ATOM 1412 O O . PRO A 1 176 ? -0.718 3.713 -14.435 1.00 82.19 176 PRO A O 1
ATOM 1415 N N . THR A 1 177 ? 0.083 1.717 -15.104 1.00 82.56 177 THR A N 1
ATOM 1416 C CA . THR A 1 177 ? 1.433 2.133 -15.524 1.00 82.56 177 THR A CA 1
ATOM 1417 C C . THR A 1 177 ? 1.377 3.196 -16.618 1.00 82.56 177 THR A C 1
ATOM 1419 O O . THR A 1 177 ? 0.855 2.952 -17.708 1.00 82.56 177 THR A O 1
ATOM 1422 N N . ARG A 1 178 ? 1.901 4.388 -16.336 1.00 82.81 178 ARG A N 1
ATOM 1423 C CA . ARG A 1 178 ? 1.883 5.534 -17.252 1.00 82.81 178 ARG A CA 1
ATOM 1424 C C . ARG A 1 178 ? 3.024 6.493 -16.936 1.00 82.81 178 ARG A C 1
ATOM 1426 O O . ARG A 1 178 ? 3.476 6.544 -15.797 1.00 82.81 178 ARG A O 1
ATOM 1433 N N . ASN A 1 179 ? 3.426 7.275 -17.932 1.00 84.12 179 ASN A N 1
ATOM 1434 C CA . ASN A 1 179 ? 4.234 8.467 -17.708 1.00 84.12 179 ASN A CA 1
ATOM 1435 C C . ASN A 1 179 ? 3.285 9.635 -17.398 1.00 84.12 179 ASN A C 1
ATOM 1437 O O . ASN A 1 179 ? 2.408 9.957 -18.211 1.00 84.12 179 ASN A O 1
ATOM 1441 N N . LEU A 1 180 ? 3.416 10.218 -16.206 1.00 78.19 180 LEU A N 1
ATOM 1442 C CA . LEU A 1 180 ? 2.805 11.501 -15.889 1.00 78.19 180 LEU A CA 1
ATOM 1443 C C . LEU A 1 180 ? 3.804 12.595 -16.259 1.00 78.19 180 LEU A C 1
ATOM 1445 O O . LEU A 1 180 ? 4.714 12.884 -15.494 1.00 78.19 180 LEU A O 1
ATOM 1449 N N . ASN A 1 181 ? 3.637 13.205 -17.431 1.00 75.00 181 ASN A N 1
ATOM 1450 C CA . ASN A 1 181 ? 4.495 14.326 -17.801 1.00 75.00 181 ASN A CA 1
ATOM 1451 C C . ASN A 1 181 ? 4.332 15.498 -16.811 1.00 75.00 181 ASN A C 1
ATOM 1453 O O . ASN A 1 181 ? 3.278 15.662 -16.186 1.00 75.00 181 ASN A O 1
ATOM 1457 N N . ASP A 1 182 ? 5.354 16.351 -16.718 1.00 71.75 182 ASP A N 1
ATOM 1458 C CA . ASP A 1 182 ? 5.401 17.470 -15.765 1.00 71.75 182 ASP A CA 1
ATOM 1459 C C . ASP A 1 182 ? 4.172 18.381 -15.830 1.00 71.75 182 ASP A C 1
ATOM 1461 O O . ASP A 1 182 ? 3.730 18.913 -14.812 1.00 71.75 182 ASP A O 1
ATOM 1465 N N . SER A 1 183 ? 3.584 18.547 -17.019 1.00 77.44 183 SER A N 1
ATOM 1466 C CA . SER A 1 183 ? 2.373 19.351 -17.199 1.00 77.44 183 SER A CA 1
ATOM 1467 C C . SER A 1 183 ? 1.164 18.748 -16.482 1.00 77.44 183 SER A C 1
ATOM 1469 O O . SER A 1 183 ? 0.435 19.488 -15.828 1.00 77.44 183 SER A O 1
ATOM 1471 N N . LYS A 1 184 ? 0.950 17.427 -16.563 1.00 74.75 184 LYS A N 1
ATOM 1472 C CA . LYS A 1 184 ? -0.155 16.748 -15.865 1.00 74.75 184 LYS A CA 1
ATOM 1473 C C . LYS A 1 184 ? 0.062 16.704 -14.360 1.00 74.75 184 LYS A C 1
ATOM 1475 O O . LYS A 1 184 ? -0.891 16.873 -13.608 1.00 74.75 184 LYS A O 1
ATOM 1480 N N . VAL A 1 185 ? 1.305 16.496 -13.919 1.00 74.38 185 VAL A N 1
ATOM 1481 C CA . VAL A 1 185 ? 1.650 16.563 -12.490 1.00 74.38 185 VAL A CA 1
ATOM 1482 C C . VAL A 1 185 ? 1.354 17.962 -11.953 1.00 74.38 185 VAL A C 1
ATOM 1484 O O . VAL A 1 185 ? 0.704 18.102 -10.921 1.00 74.38 185 VAL A O 1
ATOM 1487 N N . ARG A 1 186 ? 1.763 19.008 -12.680 1.00 76.38 186 ARG A N 1
ATOM 1488 C CA . ARG A 1 186 ? 1.496 20.404 -12.312 1.00 76.38 186 ARG A CA 1
ATOM 1489 C C . ARG A 1 186 ? 0.005 20.725 -12.287 1.00 76.38 186 ARG A C 1
ATOM 1491 O O . ARG A 1 186 ? -0.449 21.375 -11.355 1.00 76.38 186 ARG A O 1
ATOM 1498 N N . GLU A 1 187 ? -0.753 20.261 -13.274 1.00 78.81 187 GLU A N 1
ATOM 1499 C CA . GLU A 1 187 ? -2.207 20.435 -13.317 1.00 78.81 187 GLU A CA 1
ATOM 1500 C C . GLU A 1 187 ? -2.890 19.774 -12.113 1.00 78.81 187 GLU A C 1
ATOM 1502 O O . GLU A 1 187 ? -3.695 20.416 -11.440 1.00 78.81 187 GLU A O 1
ATOM 1507 N N . LEU A 1 188 ? -2.505 18.537 -11.777 1.00 75.69 188 LEU A N 1
ATOM 1508 C CA . LEU A 1 188 ? -3.018 17.830 -10.602 1.00 75.69 188 LEU A CA 1
ATOM 1509 C C . LEU A 1 188 ? -2.690 18.587 -9.307 1.00 75.69 188 LEU A C 1
ATOM 1511 O O . LEU A 1 188 ? -3.564 18.768 -8.463 1.00 75.69 188 LEU A O 1
ATOM 1515 N N . LYS A 1 189 ? -1.453 19.077 -9.164 1.00 72.31 189 LYS A N 1
ATOM 1516 C CA . LYS A 1 189 ? -1.037 19.883 -8.008 1.00 72.31 189 LYS A CA 1
ATOM 1517 C C . LYS A 1 189 ? -1.846 21.172 -7.894 1.00 72.31 189 LYS A C 1
ATOM 1519 O O . LYS A 1 189 ? -2.362 21.470 -6.822 1.00 72.31 189 LYS A O 1
ATOM 1524 N N . ASN A 1 190 ? -2.017 21.900 -8.996 1.00 77.56 190 ASN A N 1
ATOM 1525 C CA . ASN A 1 190 ? -2.814 23.127 -9.022 1.00 77.56 190 ASN A CA 1
ATOM 1526 C C . ASN A 1 190 ? -4.275 22.859 -8.645 1.00 77.56 190 ASN A C 1
ATOM 1528 O O . ASN A 1 190 ? -4.864 23.620 -7.881 1.00 77.56 190 ASN A O 1
ATOM 1532 N N . TYR A 1 191 ? -4.845 21.760 -9.139 1.00 74.75 191 TYR A N 1
ATOM 1533 C CA . TYR A 1 191 ? -6.193 21.336 -8.784 1.00 74.75 191 TYR A CA 1
ATOM 1534 C C . TYR A 1 191 ? -6.326 21.011 -7.288 1.00 74.75 191 TYR A C 1
ATOM 1536 O O . TYR A 1 191 ? -7.275 21.456 -6.647 1.00 74.75 191 TYR A O 1
ATOM 1544 N N . LEU A 1 192 ? -5.360 20.294 -6.706 1.00 71.31 192 LEU A N 1
ATOM 1545 C CA . LEU A 1 192 ? -5.350 19.980 -5.274 1.00 71.31 192 LEU A CA 1
ATOM 1546 C C . LEU A 1 192 ? -5.200 21.234 -4.403 1.00 71.31 192 LEU A C 1
ATOM 1548 O O . LEU A 1 192 ? -5.884 21.354 -3.388 1.00 71.31 192 LEU A O 1
ATOM 1552 N N . VAL A 1 193 ? -4.346 22.183 -4.800 1.00 75.94 193 VAL A N 1
ATOM 1553 C CA . VAL A 1 193 ? -4.237 23.490 -4.132 1.00 75.94 193 VAL A CA 1
ATOM 1554 C C . VAL A 1 193 ? -5.579 24.213 -4.174 1.00 75.94 193 VAL A C 1
ATOM 1556 O O . VAL A 1 193 ? -6.053 24.669 -3.138 1.00 75.94 193 VAL A O 1
ATOM 1559 N N . TRP A 1 194 ? -6.225 24.259 -5.340 1.00 76.81 194 TRP A N 1
ATOM 1560 C CA . TRP A 1 194 ? -7.531 24.894 -5.493 1.00 76.81 194 TRP A CA 1
ATOM 1561 C C . TRP A 1 194 ? -8.607 24.255 -4.602 1.00 76.81 194 TRP A C 1
ATOM 1563 O O . TRP A 1 194 ? -9.296 24.982 -3.886 1.00 76.81 194 TRP A O 1
ATOM 1573 N N . ILE A 1 195 ? -8.708 22.919 -4.558 1.00 68.12 195 ILE A N 1
ATOM 1574 C CA . ILE A 1 195 ? -9.633 22.229 -3.640 1.00 68.12 195 ILE A CA 1
ATOM 1575 C C . ILE A 1 195 ? -9.366 22.638 -2.191 1.00 68.12 195 ILE A C 1
ATOM 1577 O O . ILE A 1 195 ? -10.301 22.997 -1.483 1.00 68.12 195 ILE A O 1
ATOM 1581 N N . ASN A 1 196 ? -8.107 22.613 -1.745 1.00 66.75 196 ASN A N 1
ATOM 1582 C CA . ASN A 1 196 ? -7.784 22.960 -0.360 1.00 66.75 196 ASN A CA 1
ATOM 1583 C C . ASN A 1 196 ? -8.171 24.413 -0.045 1.00 66.75 196 ASN A C 1
ATOM 1585 O O . ASN A 1 196 ? -8.771 24.667 0.991 1.00 66.75 196 ASN A O 1
ATOM 1589 N N . THR A 1 197 ? -7.948 25.348 -0.976 1.00 72.19 197 THR A N 1
ATOM 1590 C CA . THR A 1 197 ? -8.382 26.742 -0.787 1.00 72.19 197 THR A CA 1
ATOM 1591 C C . THR A 1 197 ? -9.901 26.916 -0.735 1.00 72.19 197 THR A C 1
ATOM 1593 O O . THR A 1 197 ? -10.373 27.864 -0.113 1.00 72.19 197 THR A O 1
ATOM 1596 N N . LEU A 1 198 ? -10.678 26.039 -1.379 1.00 65.25 198 LEU A N 1
ATOM 1597 C CA . LEU A 1 198 ? -12.137 26.043 -1.255 1.00 65.25 198 LEU A CA 1
ATOM 1598 C C . LEU A 1 198 ? -12.581 25.513 0.107 1.00 65.25 198 LEU A C 1
ATOM 1600 O O . LEU A 1 198 ? -13.407 26.144 0.757 1.00 65.25 198 LEU A O 1
ATOM 1604 N N . VAL A 1 199 ? -11.993 24.401 0.555 1.00 58.56 199 VAL A N 1
ATOM 1605 C CA . VAL A 1 199 ? -12.286 23.806 1.867 1.00 58.56 199 VAL A CA 1
ATOM 1606 C C . VAL A 1 199 ? -11.963 24.787 2.994 1.00 58.56 199 VAL A C 1
ATOM 1608 O O . VAL A 1 199 ? -12.782 24.961 3.891 1.00 58.56 199 VAL A O 1
ATOM 1611 N N . ASP A 1 200 ? -10.832 25.493 2.911 1.00 55.56 200 ASP A N 1
ATOM 1612 C CA . ASP A 1 200 ? -10.442 26.485 3.918 1.00 55.56 200 ASP A CA 1
ATOM 1613 C C . ASP A 1 200 ? -11.439 27.658 3.985 1.00 55.56 200 ASP A C 1
ATOM 1615 O O . ASP A 1 200 ? -11.767 28.129 5.075 1.00 55.56 200 ASP A O 1
ATOM 1619 N N . ARG A 1 201 ? -11.987 28.086 2.837 1.00 55.03 201 ARG A N 1
ATOM 1620 C CA . ARG A 1 201 ? -13.024 29.133 2.761 1.00 55.03 201 ARG A CA 1
ATOM 1621 C C . ARG A 1 201 ? -14.373 28.680 3.315 1.00 55.03 201 ARG A C 1
ATOM 1623 O O . ARG A 1 201 ? -15.073 29.493 3.901 1.00 55.03 201 ARG A O 1
ATOM 1630 N N . GLU A 1 202 ? -14.733 27.411 3.146 1.00 53.22 202 GLU A N 1
ATOM 1631 C CA . GLU A 1 202 ? -15.970 26.839 3.699 1.00 53.22 202 GLU A CA 1
ATOM 1632 C C . GLU A 1 202 ? -15.856 26.516 5.198 1.00 53.22 202 GLU A C 1
ATOM 1634 O O . GLU A 1 202 ? -16.865 26.480 5.899 1.00 53.22 202 GLU A O 1
ATOM 1639 N N . SER A 1 203 ? -14.639 26.316 5.715 1.00 50.41 203 SER A N 1
ATOM 1640 C CA . SER A 1 203 ? -14.372 26.154 7.153 1.00 50.41 203 SER A CA 1
ATOM 1641 C C . SER A 1 203 ? -14.224 27.470 7.926 1.00 50.41 203 SER A C 1
ATOM 1643 O O . SER A 1 203 ? -14.058 27.441 9.148 1.00 50.41 203 SER A O 1
ATOM 1645 N N . GLY A 1 204 ? -14.315 28.611 7.235 1.00 39.72 204 GLY A N 1
ATOM 1646 C CA . GLY A 1 204 ? -14.471 29.928 7.841 1.00 39.72 204 GLY A CA 1
ATOM 1647 C C . GLY A 1 204 ? -15.847 30.061 8.489 1.00 39.72 204 GLY A C 1
ATOM 1648 O O . GLY A 1 204 ? -16.792 30.539 7.871 1.00 39.72 204 GLY A O 1
ATOM 1649 N N . VAL A 1 205 ? -15.948 29.619 9.741 1.00 41.41 205 VAL A N 1
ATOM 1650 C CA . VAL A 1 205 ? -16.800 30.300 10.718 1.00 41.41 205 VAL A CA 1
ATOM 1651 C C . VAL A 1 205 ? -16.225 31.711 10.856 1.00 41.41 205 VAL A C 1
ATOM 1653 O O . VAL A 1 205 ? -15.020 31.834 11.086 1.00 41.41 205 VAL A O 1
ATOM 1656 N N . ASP A 1 206 ? -17.069 32.723 10.643 1.00 37.84 206 ASP A N 1
ATOM 1657 C CA . ASP A 1 206 ? -16.774 34.140 10.909 1.00 37.84 206 ASP A CA 1
ATOM 1658 C C . ASP A 1 206 ? -16.108 34.366 12.282 1.00 37.84 206 ASP A C 1
ATOM 1660 O O . ASP A 1 206 ? -16.519 33.704 13.269 1.00 37.84 206 ASP A O 1
#

Sequence (206 aa):
MRKALLADDREVNFLVNNATNILLENSIVHGVNGNDSVQFVPNKSRTFSDKLGEILGENDGQKIPIVLGKTQFRNNLIVAGNREQALIVPKTGEPKIYRNFLERDYSGLNNIYWSPQNNVFGIGFQKTSMTDLKGWTDVTGEVNYRWIDPQFVDPNNYDFRLKKNSPLKSRESSLPTRNLNDSKVRELKNYLVWINTLVDRESGVD

Foldseek 3Di:
DDADEFQDPPLERAEDALDAPAEAELYEFEDAPLHARYEYEFDQPDFDFPVVCCVVVNQVRDTHGSGYAAHEYEQYEQEYEDDNYASYAYADDFLVSLLCCLQPRYEYEQYEYEDPDAFRHASGHDPPRTGGPVVSCVRNVYPNYYHADQCFPCVNQPQQAGDPPGPCPVVNVSHPGGRDHPVNVVVVVVVVVVVVVVVVVVPDPD